Protein AF-A0A067DDP5-F1 (afdb_monomer_lite)

pLDDT: mean 82.34, std 15.92, range [35.25, 98.44]

Sequence (217 aa):
GREDNYVYVSEALMAGMVAGAAEALISSPFELMKVRAQVSSAIRVQNSTSVAENVTVAPVIRRLLHGYTPDLKALSHSSGLLSILTNKYPDLMGALQEYPWMMSGSGRPPLVSSVRRPSDIVSLEGWGALWRGLRSGVVRDSVFGGIFFSSWQFLHRAMLDWKAVGMDPEPRSDEEIGPLPPLYVSLAAGFSGAVAAAASHCFDTAKNRSQSIVLPK

Foldseek 3Di:
DDPAPDQALQNQLQVQLVVQLVCLVVCLLVVLLVLLVVQLVVVVVVDDDDDDDDDDDDVVLCQQQPQDQAPVVLLVVLVVVVVVVCVVPVCVVVVCSQQVCSNSSVSDDDFSNSQNDPVSQCSFANPCLSSFLSVLSSVLSSLLRSQLRSQLSVQVVVQLVVLQVPDPPRDPGSVVSDDDDVVSSVVSNVVSNVVSCVRSVVSVVVRSVRSRDGDGD

Secondary structure (DSSP, 8-state):
--SS----HHHHHHHHHHHHHHHHHHHHHHHHHHHHHHHHHHHHHH------------HHHHHHSTT----HHHHHHHHHHHHHHHTT-TTHHHHHHH-GGGGGSS-SPPPTTT--SHHHHHHHH-GGGGGTTHHHHHHHHHHHHHHHHHHHHHHHHHHHHHHHTT-SSPPSSTTTT-PPPHHHHHHHHHHHHHHHHHHHHHHHHHHHHHHT-----

Radius of gyration: 26.87 Å; chains: 1; bounding box: 61×29×78 Å

InterPro domains:
  IPR018108 Mitochondrial carrier protein, transmembrane region [PF00153] (10-63)
  IPR018108 Mitochondrial carrier protein, transmembrane region [PS50920] (7-92)
  IPR023395 Mitochondrial carrier protein domain superfamily [G3DSA:1.50.40.10] (2-214)
  IPR023395 Mitochondrial carrier protein domain superfamily [SSF103506] (7-213)
  IPR050567 Mitochondrial Carrier [PTHR45624] (11-211)

Structure (mmCIF, N/CA/C/O backbone):
data_AF-A0A067DDP5-F1
#
_entry.id   AF-A0A067DDP5-F1
#
loop_
_atom_site.group_PDB
_atom_site.id
_atom_site.type_symbol
_atom_site.label_atom_id
_atom_site.label_alt_id
_atom_site.label_comp_id
_atom_site.label_asym_id
_atom_site.label_entity_id
_atom_site.label_seq_id
_atom_site.pdbx_PDB_ins_code
_atom_site.Cartn_x
_atom_site.Cartn_y
_atom_site.Cartn_z
_atom_site.occupancy
_atom_site.B_iso_or_equiv
_atom_site.auth_seq_id
_atom_site.auth_comp_id
_atom_site.auth_asym_id
_atom_site.auth_atom_id
_atom_site.pdbx_PDB_model_num
ATOM 1 N N . GLY A 1 1 ? -1.813 -3.334 -34.227 1.00 41.16 1 GLY A N 1
ATOM 2 C CA . GLY A 1 1 ? -0.669 -3.558 -33.326 1.00 41.16 1 GLY A CA 1
ATOM 3 C C . GLY A 1 1 ? 0.290 -2.419 -33.548 1.00 41.16 1 GLY A C 1
ATOM 4 O O . GLY A 1 1 ? 0.367 -1.965 -34.680 1.00 41.16 1 GLY A O 1
ATOM 5 N N . ARG A 1 2 ? 0.905 -1.886 -32.494 1.00 45.69 2 ARG A N 1
ATOM 6 C CA . ARG A 1 2 ? 1.875 -0.793 -32.620 1.00 45.69 2 ARG A CA 1
ATOM 7 C C . ARG A 1 2 ? 3.135 -1.347 -33.301 1.00 45.69 2 ARG A C 1
ATOM 9 O O . ARG A 1 2 ? 3.542 -2.444 -32.937 1.00 45.69 2 ARG A O 1
ATOM 16 N N . GLU A 1 3 ? 3.666 -0.650 -34.307 1.00 50.56 3 GLU A N 1
ATOM 17 C CA . GLU A 1 3 ? 4.865 -1.090 -35.050 1.00 50.56 3 GLU A CA 1
ATOM 18 C C . GLU A 1 3 ? 6.127 -1.071 -34.174 1.00 50.56 3 GLU A C 1
ATOM 20 O O . GLU A 1 3 ? 6.955 -1.960 -34.319 1.00 50.56 3 GLU A O 1
ATOM 25 N N . ASP A 1 4 ? 6.182 -0.178 -33.179 1.00 55.88 4 ASP A N 1
ATOM 26 C CA . ASP A 1 4 ? 7.233 -0.140 -32.159 1.00 55.88 4 ASP A CA 1
ATOM 27 C C . ASP A 1 4 ? 6.635 -0.470 -30.780 1.00 55.88 4 ASP A C 1
ATOM 29 O O . ASP A 1 4 ? 5.711 0.218 -30.322 1.00 55.88 4 ASP A O 1
ATOM 33 N N . ASN A 1 5 ? 7.155 -1.485 -30.075 1.00 67.25 5 ASN A N 1
ATOM 34 C CA . ASN A 1 5 ? 6.778 -1.830 -28.688 1.00 67.25 5 ASN A CA 1
ATOM 35 C C . ASN A 1 5 ? 7.315 -0.810 -27.661 1.00 67.25 5 ASN A C 1
ATOM 37 O O . ASN A 1 5 ? 7.748 -1.153 -26.561 1.00 67.25 5 ASN A O 1
ATOM 41 N N . TYR A 1 6 ? 7.302 0.472 -28.012 1.00 76.12 6 TYR A N 1
ATOM 42 C CA . TYR A 1 6 ? 7.887 1.538 -27.221 1.00 76.12 6 TYR A CA 1
ATOM 43 C C . TYR A 1 6 ? 6.906 2.029 -26.148 1.00 76.12 6 TYR A C 1
ATOM 45 O O . TYR A 1 6 ? 5.893 2.655 -26.458 1.00 76.12 6 TYR A O 1
ATOM 53 N N . VAL A 1 7 ? 7.219 1.771 -24.874 1.00 86.00 7 VAL A N 1
ATOM 54 C CA . VAL A 1 7 ? 6.401 2.196 -23.719 1.00 86.00 7 VAL A CA 1
ATOM 55 C C . VAL A 1 7 ? 6.908 3.519 -23.168 1.00 86.00 7 VAL A C 1
ATOM 57 O O . VAL A 1 7 ? 7.976 3.523 -22.554 1.00 86.00 7 VAL A O 1
ATOM 60 N N . TYR A 1 8 ? 6.175 4.623 -23.342 1.00 91.62 8 TYR A N 1
ATOM 61 C CA . TYR A 1 8 ? 6.592 5.955 -22.871 1.00 91.62 8 TYR A CA 1
ATOM 62 C C . TYR A 1 8 ? 6.733 6.028 -21.346 1.00 91.62 8 TYR A C 1
ATOM 64 O O . TYR A 1 8 ? 6.014 5.368 -20.601 1.00 91.62 8 TYR A O 1
ATOM 72 N N . VAL A 1 9 ? 7.625 6.899 -20.857 1.00 95.06 9 VAL A N 1
ATOM 73 C CA . VAL A 1 9 ? 7.794 7.143 -19.408 1.00 95.06 9 VAL A CA 1
ATOM 74 C C . VAL A 1 9 ? 6.478 7.587 -18.758 1.00 95.06 9 VAL A C 1
ATOM 76 O O . VAL A 1 9 ? 6.172 7.167 -17.646 1.00 95.06 9 VAL A O 1
ATOM 79 N N . SER A 1 10 ? 5.670 8.390 -19.456 1.00 95.38 10 SER A N 1
ATOM 80 C CA . SER A 1 10 ? 4.340 8.807 -18.996 1.00 95.38 10 SER A CA 1
ATOM 81 C C . SER A 1 10 ? 3.328 7.658 -18.967 1.00 95.38 10 SER A C 1
ATOM 83 O O . SER A 1 10 ? 2.510 7.598 -18.053 1.00 95.38 10 SER A O 1
ATOM 85 N N . GLU A 1 11 ? 3.389 6.727 -19.921 1.00 95.50 11 GLU A N 1
ATOM 86 C CA . GLU A 1 11 ? 2.546 5.524 -19.929 1.00 95.50 11 GLU A CA 1
ATOM 87 C C . GLU A 1 11 ? 2.915 4.604 -18.763 1.00 95.50 11 GLU A C 1
ATOM 89 O O . GLU A 1 11 ? 2.032 4.170 -18.027 1.00 95.50 11 GLU A O 1
ATOM 94 N N . ALA A 1 12 ? 4.215 4.379 -18.541 1.00 96.50 12 ALA A N 1
ATOM 95 C CA . ALA A 1 12 ? 4.721 3.622 -17.399 1.00 96.50 12 ALA A CA 1
ATOM 96 C C . ALA A 1 12 ? 4.312 4.268 -16.064 1.00 96.50 12 ALA A C 1
ATOM 98 O O . ALA A 1 12 ? 3.873 3.570 -15.151 1.00 96.50 12 ALA A O 1
ATOM 99 N N . LEU A 1 13 ? 4.380 5.602 -15.972 1.00 98.06 13 LEU A N 1
ATOM 100 C CA . LEU A 1 13 ? 3.919 6.357 -14.808 1.00 98.06 13 LEU A CA 1
ATOM 101 C C . LEU A 1 13 ? 2.427 6.126 -14.543 1.00 98.06 13 LEU A C 1
ATOM 103 O O . LEU A 1 13 ? 2.046 5.757 -13.434 1.00 98.06 13 LEU A O 1
ATOM 107 N N . MET A 1 14 ? 1.576 6.309 -15.554 1.00 98.19 14 MET A N 1
ATOM 108 C CA . MET A 1 14 ? 0.125 6.160 -15.405 1.00 98.19 14 MET A CA 1
ATOM 109 C C . MET A 1 14 ? -0.275 4.717 -15.095 1.00 98.19 14 MET A C 1
ATOM 111 O O . MET A 1 14 ? -1.096 4.488 -14.206 1.00 98.19 14 MET A O 1
ATOM 115 N N . ALA A 1 15 ? 0.330 3.743 -15.777 1.00 97.75 15 ALA A N 1
ATOM 116 C CA . ALA A 1 15 ? 0.119 2.327 -15.500 1.00 97.75 15 ALA A CA 1
ATOM 117 C C . ALA A 1 15 ? 0.523 1.983 -14.061 1.00 97.75 15 ALA A C 1
ATOM 119 O O . ALA A 1 15 ? -0.234 1.318 -13.356 1.00 97.75 15 ALA A O 1
ATOM 120 N N . GLY A 1 16 ? 1.660 2.510 -13.597 1.00 98.12 16 GLY A N 1
ATOM 121 C CA . GLY A 1 16 ? 2.118 2.366 -12.221 1.00 98.12 16 GLY A CA 1
ATOM 122 C C . GLY A 1 16 ? 1.157 2.973 -11.200 1.00 98.12 16 GLY A C 1
ATOM 123 O O . GLY A 1 16 ? 0.854 2.331 -10.196 1.00 98.12 16 GLY A O 1
ATOM 124 N N . MET A 1 17 ? 0.620 4.168 -11.466 1.00 98.44 17 MET A N 1
ATOM 125 C CA . MET A 1 17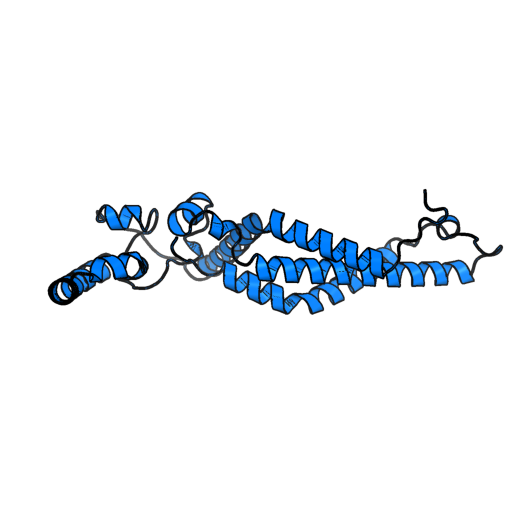 ? -0.375 4.797 -10.590 1.00 98.44 17 MET A CA 1
ATOM 126 C C . MET A 1 17 ? -1.659 3.966 -10.491 1.00 98.44 17 MET A C 1
ATOM 128 O O . MET A 1 17 ? -2.162 3.733 -9.394 1.00 98.44 17 MET A O 1
ATOM 132 N N . VAL A 1 18 ? -2.181 3.488 -11.624 1.00 98.44 18 VAL A N 1
ATOM 133 C CA . VAL A 1 18 ? -3.407 2.675 -11.660 1.00 98.44 18 VAL A CA 1
ATOM 134 C C . VAL A 1 18 ? -3.194 1.321 -10.982 1.00 98.44 18 VAL A C 1
ATOM 136 O O . VAL A 1 18 ? -4.034 0.898 -10.186 1.00 98.44 18 VAL A O 1
ATOM 139 N N . ALA A 1 19 ? -2.064 0.661 -11.249 1.00 98.25 19 ALA A N 1
ATOM 140 C CA . ALA A 1 19 ? -1.703 -0.596 -10.605 1.00 98.25 19 ALA A CA 1
ATOM 141 C C . ALA A 1 19 ? -1.585 -0.429 -9.082 1.00 98.25 19 ALA A C 1
ATOM 143 O O . ALA A 1 19 ? -2.160 -1.221 -8.339 1.00 98.25 19 ALA A O 1
ATOM 144 N N . GLY A 1 20 ? -0.935 0.643 -8.620 1.00 98.06 20 GLY A N 1
ATOM 145 C CA . GLY A 1 20 ? -0.820 0.964 -7.199 1.00 98.06 20 GLY A CA 1
ATOM 146 C C . GLY A 1 20 ? -2.171 1.232 -6.529 1.00 98.06 20 GLY A C 1
ATOM 147 O O . GLY A 1 20 ? -2.447 0.719 -5.446 1.00 98.06 20 GLY A O 1
ATOM 148 N N . ALA A 1 21 ? -3.075 1.968 -7.181 1.00 98.12 21 ALA A N 1
ATOM 149 C CA . ALA A 1 21 ? -4.429 2.170 -6.663 1.00 98.12 21 ALA A CA 1
ATOM 150 C C . ALA A 1 21 ? -5.198 0.844 -6.497 1.00 98.12 21 ALA A C 1
ATOM 152 O O . ALA A 1 21 ? -5.886 0.643 -5.491 1.00 98.12 21 ALA A O 1
ATOM 153 N N . ALA A 1 22 ? -5.071 -0.071 -7.464 1.00 98.06 22 ALA A N 1
ATOM 154 C CA . ALA A 1 22 ? -5.674 -1.399 -7.388 1.00 98.06 22 ALA A CA 1
ATOM 155 C C . ALA A 1 22 ? -5.038 -2.253 -6.277 1.00 98.06 22 ALA A C 1
ATOM 157 O O . ALA A 1 22 ? -5.756 -2.893 -5.504 1.00 98.06 22 ALA A O 1
ATOM 158 N N . GLU A 1 23 ? -3.710 -2.210 -6.141 1.00 97.19 23 GLU A N 1
ATOM 159 C CA . GLU A 1 23 ? -2.980 -2.871 -5.058 1.00 97.19 23 GLU A CA 1
ATOM 160 C C . GLU A 1 23 ? -3.478 -2.401 -3.689 1.00 97.19 23 GLU A C 1
ATOM 162 O O . GLU A 1 23 ? -3.776 -3.235 -2.833 1.00 97.19 23 GLU A O 1
ATOM 167 N N . ALA A 1 24 ? -3.657 -1.092 -3.488 1.00 96.62 24 ALA A N 1
ATOM 168 C CA . ALA A 1 24 ? -4.154 -0.538 -2.231 1.00 96.62 24 ALA A CA 1
ATOM 169 C C . ALA A 1 24 ? -5.531 -1.103 -1.853 1.00 96.62 24 ALA A C 1
ATOM 171 O O . ALA A 1 24 ? -5.780 -1.413 -0.686 1.00 96.62 24 ALA A O 1
ATOM 172 N N . LEU A 1 25 ? -6.433 -1.258 -2.825 1.00 96.31 25 LEU A N 1
ATOM 173 C CA . LEU A 1 25 ? -7.781 -1.788 -2.600 1.00 96.31 25 LEU A CA 1
ATOM 174 C C . LEU A 1 25 ? -7.759 -3.262 -2.195 1.00 96.31 25 LEU A C 1
ATOM 176 O O . LEU A 1 25 ? -8.485 -3.649 -1.279 1.00 96.31 25 LEU A O 1
ATOM 180 N N . ILE A 1 26 ? -6.925 -4.063 -2.859 1.00 96.81 26 ILE A N 1
ATOM 181 C CA . ILE A 1 26 ? -6.829 -5.510 -2.636 1.00 96.81 26 ILE A CA 1
ATOM 182 C C . ILE A 1 26 ? -6.064 -5.816 -1.340 1.00 96.81 26 ILE A C 1
ATOM 184 O O . ILE A 1 26 ? -6.438 -6.719 -0.592 1.00 96.81 26 ILE A O 1
ATOM 188 N N . SER A 1 27 ? -5.008 -5.054 -1.047 1.00 95.62 27 SER A N 1
ATOM 189 C CA . SER A 1 27 ? -4.100 -5.310 0.077 1.00 95.62 27 SER A CA 1
ATOM 190 C C . SER A 1 27 ? -4.568 -4.720 1.412 1.00 95.62 27 SER A C 1
ATOM 192 O O . SER A 1 27 ? -4.166 -5.233 2.460 1.00 95.62 27 SER A O 1
ATOM 194 N N . SER A 1 28 ? -5.446 -3.705 1.408 1.00 95.00 28 SER A N 1
ATOM 195 C CA . SER A 1 28 ? -5.869 -2.979 2.623 1.00 95.00 28 SER A CA 1
ATOM 196 C C . SER A 1 28 ? -6.293 -3.880 3.800 1.00 95.00 28 SER A C 1
ATOM 198 O O . SER A 1 28 ? -5.778 -3.666 4.904 1.00 95.00 28 SER A O 1
ATOM 200 N N . PRO A 1 29 ? -7.140 -4.919 3.613 1.00 94.62 29 PRO A N 1
ATOM 201 C CA . PRO A 1 29 ? -7.526 -5.806 4.714 1.00 94.62 29 PRO A CA 1
ATOM 202 C C . PRO A 1 29 ? -6.335 -6.549 5.333 1.00 94.62 29 PRO A C 1
ATOM 204 O O . PRO A 1 29 ? -6.245 -6.695 6.554 1.00 94.62 29 PRO A O 1
ATOM 207 N N . PHE A 1 30 ? -5.393 -6.996 4.501 1.00 94.81 30 PHE A N 1
ATOM 208 C CA . PHE A 1 30 ? -4.219 -7.752 4.936 1.00 94.81 30 PHE A CA 1
ATOM 209 C C . PHE A 1 30 ? -3.190 -6.859 5.622 1.00 94.81 30 PHE A C 1
ATOM 211 O O . PHE A 1 30 ? -2.592 -7.255 6.624 1.00 94.81 30 PHE A O 1
ATOM 218 N N . GLU A 1 31 ? -2.998 -5.640 5.126 1.00 94.62 31 GLU A N 1
ATOM 219 C CA . GLU A 1 31 ? -2.097 -4.674 5.747 1.00 94.62 31 GLU A CA 1
ATOM 220 C C . GLU A 1 31 ? -2.583 -4.242 7.123 1.00 94.62 31 GLU A C 1
ATOM 222 O O . GLU A 1 31 ? -1.776 -4.202 8.050 1.00 94.62 31 GLU A O 1
ATOM 227 N N . LEU A 1 32 ? -3.892 -4.024 7.297 1.00 94.19 32 LEU A N 1
ATOM 228 C CA . LEU A 1 32 ? -4.468 -3.779 8.618 1.00 94.19 32 LEU A CA 1
ATOM 229 C C . LEU A 1 32 ? -4.103 -4.917 9.580 1.00 94.19 32 LEU A C 1
ATOM 231 O O . LEU A 1 32 ? -3.570 -4.675 10.663 1.00 94.19 32 LEU A O 1
ATOM 235 N N . MET A 1 33 ? -4.330 -6.171 9.176 1.00 92.69 33 MET A N 1
ATOM 236 C CA . MET A 1 33 ? -3.980 -7.337 9.992 1.00 92.69 33 MET A CA 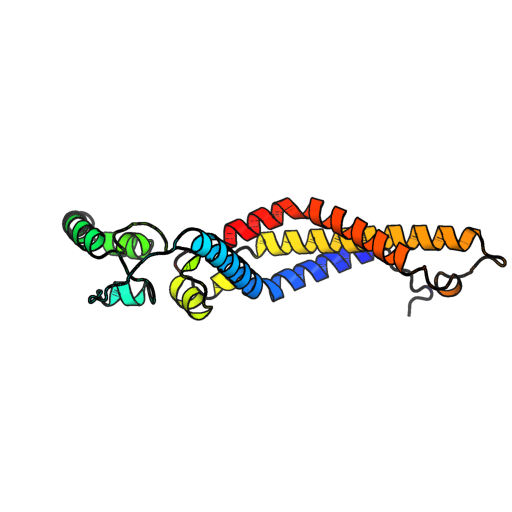1
ATOM 237 C C . MET A 1 33 ? -2.475 -7.405 10.293 1.00 92.69 33 MET A C 1
ATOM 239 O O . MET A 1 33 ? -2.091 -7.724 11.423 1.00 92.69 33 MET A O 1
ATOM 243 N N . LYS A 1 34 ? -1.625 -7.081 9.308 1.00 94.38 34 LYS A N 1
ATOM 244 C CA . LYS A 1 34 ? -0.164 -7.040 9.451 1.00 94.38 34 LYS A CA 1
ATOM 245 C C . LYS A 1 34 ? 0.262 -5.995 10.477 1.00 94.38 34 LYS A C 1
ATOM 247 O O . LYS A 1 34 ? 0.974 -6.340 11.417 1.00 94.38 34 LYS A O 1
ATOM 252 N N . VAL A 1 35 ? -0.200 -4.752 10.341 1.00 93.44 35 VAL A N 1
ATOM 253 C CA . VAL A 1 35 ? 0.156 -3.642 11.238 1.00 93.44 35 VAL A CA 1
ATOM 254 C C . VAL A 1 35 ? -0.263 -3.958 12.668 1.00 93.44 35 VAL A C 1
ATOM 256 O O . VAL A 1 35 ? 0.530 -3.809 13.596 1.00 93.44 35 VAL A O 1
ATOM 259 N N . ARG A 1 36 ? -1.466 -4.500 12.875 1.00 91.06 36 ARG A N 1
ATOM 260 C CA . ARG A 1 36 ? -1.918 -4.882 14.222 1.00 91.06 36 ARG A CA 1
ATOM 261 C C . ARG A 1 36 ? -1.128 -6.043 14.813 1.00 91.06 36 ARG A C 1
ATOM 263 O O . ARG A 1 36 ? -0.847 -6.048 16.012 1.00 91.06 36 ARG A O 1
ATOM 270 N N . ALA A 1 37 ? -0.723 -7.007 13.987 1.00 89.88 37 ALA A N 1
ATOM 271 C CA . ALA A 1 37 ? 0.175 -8.076 14.412 1.00 89.88 37 ALA A CA 1
ATOM 272 C C . ALA A 1 37 ? 1.559 -7.534 14.808 1.00 89.88 37 ALA A C 1
ATOM 274 O O . ALA A 1 37 ? 2.084 -7.933 15.847 1.00 89.88 37 ALA A O 1
ATOM 275 N N . GLN A 1 38 ? 2.113 -6.597 14.034 1.00 90.75 38 GLN A N 1
ATOM 276 C CA . GLN A 1 38 ? 3.391 -5.940 14.324 1.00 90.75 38 GLN A CA 1
ATOM 277 C C . GLN A 1 38 ? 3.325 -5.142 15.634 1.00 90.75 38 GLN A C 1
ATOM 279 O O . GLN A 1 38 ? 4.167 -5.334 16.511 1.00 90.75 38 GLN A O 1
ATOM 284 N N . VAL A 1 39 ? 2.273 -4.342 15.832 1.00 89.00 39 VAL A N 1
ATOM 285 C CA . VAL A 1 39 ? 2.033 -3.610 17.088 1.00 89.00 39 VAL A CA 1
ATOM 286 C C . VAL A 1 39 ? 1.903 -4.574 18.273 1.00 89.00 39 VAL A C 1
ATOM 288 O O . VAL A 1 39 ? 2.498 -4.348 19.324 1.00 89.00 39 VAL A O 1
ATOM 291 N N . SER A 1 40 ? 1.186 -5.690 18.107 1.00 85.25 40 SER A N 1
ATOM 292 C CA . SER A 1 40 ? 1.064 -6.727 19.141 1.00 85.25 40 SER A CA 1
ATOM 293 C C . SER A 1 40 ? 2.414 -7.367 19.486 1.00 85.25 40 SER A C 1
ATOM 295 O O . SER A 1 40 ? 2.713 -7.553 20.664 1.00 85.25 40 SER A O 1
ATOM 297 N N . SER A 1 41 ? 3.259 -7.654 18.487 1.00 85.06 41 SER A N 1
ATOM 298 C CA . SER A 1 41 ? 4.607 -8.181 18.733 1.00 85.06 41 SER A CA 1
ATOM 299 C C . SER A 1 41 ? 5.499 -7.187 19.476 1.00 85.06 41 SER A C 1
ATOM 301 O O . SER A 1 41 ? 6.169 -7.588 20.424 1.00 85.06 41 SER A O 1
ATOM 303 N N . ALA A 1 42 ? 5.438 -5.897 19.130 1.00 84.12 42 ALA A N 1
ATOM 304 C CA . ALA A 1 42 ? 6.193 -4.852 19.816 1.00 84.12 42 ALA A CA 1
ATOM 305 C C . ALA A 1 42 ? 5.753 -4.695 21.284 1.00 84.12 42 ALA A C 1
ATOM 307 O O . ALA A 1 42 ? 6.592 -4.619 22.174 1.00 84.12 42 ALA A O 1
ATOM 308 N N . ILE A 1 43 ? 4.441 -4.737 21.556 1.00 76.44 43 ILE A N 1
ATOM 309 C CA . ILE A 1 43 ? 3.900 -4.646 22.924 1.00 76.44 43 ILE A CA 1
ATOM 310 C C . ILE A 1 43 ? 4.194 -5.913 23.741 1.00 76.44 43 ILE A C 1
ATOM 312 O O . ILE A 1 43 ? 4.485 -5.815 24.930 1.00 76.44 43 ILE A O 1
ATOM 316 N N . ARG A 1 44 ? 4.139 -7.112 23.140 1.00 62.25 44 ARG A N 1
ATOM 317 C CA . ARG A 1 44 ? 4.444 -8.374 23.844 1.00 62.25 44 ARG A CA 1
ATOM 318 C C . ARG A 1 44 ? 5.881 -8.406 24.358 1.00 62.25 44 ARG A C 1
ATOM 320 O O . ARG A 1 44 ? 6.104 -8.896 25.457 1.00 62.25 44 ARG A O 1
ATOM 327 N N . VAL A 1 45 ? 6.831 -7.883 23.583 1.00 61.03 45 VAL A N 1
ATOM 328 C CA . VAL A 1 45 ? 8.228 -7.737 24.027 1.00 61.03 45 VAL A CA 1
ATOM 329 C C . VAL A 1 45 ? 8.322 -6.842 25.270 1.00 61.03 45 VAL A C 1
ATOM 331 O O . VAL A 1 45 ? 9.220 -7.021 26.084 1.00 61.03 45 VAL A O 1
ATOM 334 N N . GLN A 1 46 ? 7.370 -5.925 25.453 1.00 59.00 46 GLN A N 1
ATOM 335 C CA . GLN A 1 46 ? 7.356 -4.968 26.553 1.00 59.00 46 GLN A CA 1
ATOM 336 C C . GLN A 1 46 ? 6.596 -5.455 27.800 1.00 59.00 46 GLN A C 1
ATOM 338 O O . GLN A 1 46 ? 6.974 -5.097 28.911 1.00 59.00 46 GLN A O 1
ATOM 343 N N . ASN A 1 47 ? 5.559 -6.286 27.641 1.00 49.28 47 ASN A N 1
ATOM 344 C CA . ASN A 1 47 ? 4.663 -6.691 28.729 1.00 49.28 47 ASN A CA 1
ATOM 345 C C . ASN A 1 47 ? 4.589 -8.218 28.887 1.00 49.28 47 ASN A C 1
ATOM 347 O O . ASN A 1 47 ? 3.697 -8.875 28.346 1.00 49.28 47 ASN A O 1
ATOM 351 N N . SER A 1 48 ? 5.470 -8.791 29.704 1.00 36.62 48 SER A N 1
ATOM 352 C CA . SER A 1 48 ? 5.292 -10.132 30.266 1.00 36.62 48 SER A CA 1
ATOM 353 C C . SER A 1 48 ? 4.632 -10.039 31.643 1.00 36.62 48 SER A C 1
ATOM 355 O O . SER A 1 48 ? 5.318 -10.119 32.656 1.00 36.62 48 SER A O 1
ATOM 357 N N . THR A 1 49 ? 3.317 -9.807 31.688 1.00 41.31 49 THR A N 1
ATOM 358 C CA . THR A 1 49 ? 2.381 -10.273 32.740 1.00 41.31 49 THR A CA 1
ATOM 359 C C . THR A 1 49 ? 1.001 -9.650 32.524 1.00 41.31 49 THR A C 1
ATOM 361 O O . THR A 1 49 ? 0.850 -8.435 32.488 1.00 41.31 49 THR A O 1
ATOM 364 N N . SER A 1 50 ? -0.038 -10.473 32.403 1.00 38.25 50 SER A N 1
ATOM 365 C CA . SER A 1 50 ? -1.341 -10.177 33.014 1.00 38.25 50 SER A CA 1
ATOM 366 C C . SER A 1 50 ? -2.225 -11.420 32.992 1.00 38.25 50 SER A C 1
ATOM 368 O O . SER A 1 50 ? -2.376 -12.099 31.977 1.00 38.25 50 SER A O 1
ATOM 370 N N . VAL A 1 51 ? -2.755 -11.723 34.173 1.00 37.59 51 VAL A N 1
ATOM 371 C CA . VAL A 1 51 ? -3.744 -12.761 34.457 1.00 37.59 51 VAL A CA 1
ATOM 372 C C . VAL A 1 51 ? -5.123 -12.135 34.253 1.00 37.59 51 VAL A C 1
ATOM 374 O O . VAL A 1 51 ? -5.366 -11.031 34.736 1.00 37.59 51 VAL A O 1
ATOM 377 N N . ALA A 1 52 ? -6.006 -12.817 33.524 1.00 36.00 52 ALA A N 1
ATOM 378 C CA . ALA A 1 52 ? -7.385 -12.390 33.307 1.00 36.00 52 ALA A CA 1
ATOM 379 C C . ALA A 1 52 ? -8.330 -13.195 34.213 1.00 36.00 52 ALA A C 1
ATOM 381 O O . ALA A 1 52 ? -8.315 -14.426 34.187 1.00 36.00 52 ALA A O 1
ATOM 382 N N . GLU A 1 53 ? -9.146 -12.495 34.999 1.00 35.25 53 GLU A N 1
ATOM 383 C CA . GLU A 1 53 ? -10.167 -13.057 35.887 1.00 35.25 53 GLU A CA 1
ATOM 384 C C . GLU A 1 53 ? -11.562 -12.843 35.264 1.00 35.25 53 GLU A C 1
ATOM 386 O O . GLU A 1 53 ? -11.868 -11.764 34.755 1.00 35.25 53 GLU A O 1
ATOM 391 N N . ASN A 1 54 ? -12.399 -13.886 35.247 1.00 37.25 54 ASN A N 1
ATOM 392 C CA . ASN A 1 54 ? -13.702 -13.894 34.570 1.00 37.25 54 ASN A CA 1
ATOM 393 C C . ASN A 1 54 ? -14.845 -13.583 35.552 1.00 37.25 54 ASN A C 1
ATOM 395 O O . ASN A 1 54 ? -15.138 -14.410 36.412 1.00 37.25 54 ASN A O 1
ATOM 399 N N . VAL A 1 55 ? -15.555 -12.460 35.374 1.00 42.81 55 VAL A N 1
ATOM 400 C CA . VAL A 1 55 ? -16.828 -12.159 36.069 1.00 42.81 55 VAL A CA 1
ATOM 401 C C . VAL A 1 55 ? -17.843 -11.523 35.096 1.00 42.81 55 VAL A C 1
ATOM 403 O O . VAL A 1 55 ? -17.483 -10.921 34.086 1.00 42.81 55 VAL A O 1
ATOM 406 N N . THR A 1 56 ? -19.134 -11.734 35.364 1.00 42.75 56 THR A N 1
ATOM 407 C CA . THR A 1 56 ? -20.309 -11.510 34.503 1.00 42.75 56 THR A CA 1
ATOM 408 C C . THR A 1 56 ? -20.578 -10.040 34.130 1.00 42.75 56 THR A C 1
ATOM 410 O O . THR A 1 56 ? -20.936 -9.216 34.965 1.00 42.75 56 THR A O 1
ATOM 413 N N . VAL A 1 57 ? -20.477 -9.727 32.830 1.00 53.25 57 VAL A N 1
ATOM 414 C CA . VAL A 1 57 ? -20.715 -8.395 32.230 1.00 53.25 57 VAL A CA 1
ATOM 415 C C . VAL A 1 57 ? -22.169 -8.245 31.744 1.00 53.25 57 VAL A C 1
ATOM 417 O O . VAL A 1 57 ? -22.753 -9.197 31.221 1.00 53.25 57 VAL A O 1
ATOM 420 N N . ALA A 1 58 ? -22.746 -7.039 31.853 1.00 57.16 58 ALA A N 1
ATOM 421 C CA . ALA A 1 58 ? -24.090 -6.718 31.360 1.00 57.16 58 ALA A CA 1
ATOM 422 C C . ALA A 1 58 ? -24.261 -7.011 29.843 1.00 57.16 58 ALA A C 1
ATOM 424 O O . ALA A 1 58 ? -23.359 -6.727 29.048 1.00 57.16 58 ALA A O 1
ATOM 425 N N . PRO A 1 59 ? -25.425 -7.527 29.396 1.00 57.53 59 PRO A N 1
ATOM 426 C CA . PRO A 1 59 ? -25.624 -8.033 28.031 1.00 57.53 59 PRO A CA 1
ATOM 427 C C . PRO A 1 59 ? -25.471 -6.975 26.925 1.00 57.53 59 PRO A C 1
ATOM 429 O O . PRO A 1 59 ? -25.070 -7.316 25.813 1.00 57.53 59 PRO A O 1
ATOM 432 N N . VAL A 1 60 ? -25.736 -5.697 27.218 1.00 56.66 60 VAL A N 1
ATOM 433 C CA . VAL A 1 60 ? -25.549 -4.574 26.275 1.00 56.66 60 VAL A CA 1
ATOM 434 C C . VAL A 1 60 ? -24.064 -4.286 26.046 1.00 56.66 60 VAL A C 1
ATOM 436 O O . VAL A 1 60 ? -23.624 -4.193 24.903 1.00 56.66 60 VAL A O 1
ATOM 439 N N . ILE A 1 61 ? -23.273 -4.255 27.121 1.00 60.00 61 ILE A N 1
ATOM 440 C CA . ILE A 1 61 ? -21.817 -4.067 27.062 1.00 60.00 61 ILE A CA 1
ATOM 441 C C . ILE A 1 61 ? -21.178 -5.250 26.326 1.00 60.00 61 ILE A C 1
ATOM 443 O O . ILE A 1 61 ? -20.335 -5.054 25.463 1.00 60.00 61 ILE A O 1
ATOM 447 N N . ARG A 1 62 ? -21.658 -6.478 26.562 1.00 61.09 62 ARG A N 1
ATOM 448 C CA . ARG A 1 62 ? -21.208 -7.676 25.835 1.00 61.09 62 ARG A CA 1
ATOM 449 C C . ARG A 1 62 ? -21.555 -7.656 24.337 1.00 61.09 62 ARG A C 1
ATOM 451 O O . ARG A 1 62 ? -20.826 -8.245 23.542 1.00 61.09 62 ARG A O 1
ATOM 458 N N . ARG A 1 63 ? -22.666 -7.022 23.940 1.00 60.47 63 ARG A N 1
ATOM 459 C CA . ARG A 1 63 ? -23.055 -6.868 22.524 1.00 60.47 63 ARG A CA 1
ATOM 460 C C . ARG A 1 63 ? -22.257 -5.777 21.809 1.00 60.47 63 ARG A C 1
ATOM 462 O O . ARG A 1 63 ? -21.918 -5.968 20.645 1.00 60.47 63 ARG A O 1
ATOM 469 N N . LEU A 1 64 ? -21.980 -4.661 22.484 1.00 60.09 64 LEU A N 1
ATOM 470 C CA . LEU A 1 64 ? -21.228 -3.533 21.922 1.00 60.09 64 LEU A CA 1
ATOM 471 C C . LEU A 1 64 ? -19.715 -3.791 21.914 1.00 60.09 64 LEU A C 1
ATOM 473 O O . LEU A 1 64 ? -19.036 -3.447 20.955 1.00 60.09 64 LEU A O 1
ATOM 477 N N . LEU A 1 65 ? -19.204 -4.445 22.956 1.00 65.00 65 LEU A N 1
ATOM 478 C CA . LEU A 1 65 ? -17.784 -4.707 23.193 1.00 65.00 65 LEU A CA 1
ATOM 479 C C . LEU A 1 65 ? -17.492 -6.212 23.126 1.00 65.00 65 LEU A C 1
ATOM 481 O O . LEU A 1 65 ? -16.886 -6.794 24.028 1.00 65.00 65 LEU A O 1
ATOM 485 N N . HIS A 1 66 ? -17.983 -6.873 22.077 1.00 60.91 66 HIS A N 1
ATOM 486 C CA . HIS A 1 66 ? -17.821 -8.315 21.915 1.00 60.91 66 HIS A CA 1
ATOM 487 C C . HIS A 1 66 ? -16.329 -8.695 21.913 1.00 60.91 66 HIS A C 1
ATOM 489 O O . HIS A 1 66 ? -15.560 -8.201 21.096 1.00 60.91 66 HIS A O 1
ATOM 495 N N . GLY A 1 67 ? -15.910 -9.560 22.843 1.00 58.00 67 GLY A N 1
ATOM 496 C CA . GLY A 1 67 ? -14.510 -9.990 22.973 1.00 58.00 67 GLY A CA 1
ATOM 497 C C . GLY A 1 67 ? -13.597 -9.056 23.780 1.00 58.00 67 GLY A C 1
ATOM 498 O O . GLY A 1 67 ? -12.418 -9.365 23.930 1.00 58.00 67 GLY A O 1
ATOM 499 N N . TYR A 1 68 ? -14.115 -7.958 24.341 1.00 64.50 68 TYR A N 1
ATOM 500 C CA . TYR A 1 68 ? -13.367 -7.063 25.229 1.00 64.50 68 TYR A CA 1
ATOM 501 C C . TYR A 1 68 ? -13.805 -7.230 26.692 1.00 64.50 68 TYR A C 1
ATOM 503 O O . TYR A 1 68 ? -14.997 -7.236 27.002 1.00 64.50 68 TYR A O 1
ATOM 511 N N . THR A 1 69 ? -12.836 -7.360 27.601 1.00 62.19 69 THR A N 1
ATOM 512 C CA . THR A 1 69 ? -13.066 -7.451 29.050 1.00 62.19 69 THR A CA 1
ATOM 513 C C . THR A 1 69 ? -12.980 -6.051 29.676 1.00 62.19 69 THR A C 1
ATOM 515 O O . THR A 1 69 ? -11.877 -5.502 29.735 1.00 62.19 69 THR A O 1
ATOM 518 N N . PRO A 1 70 ? -14.099 -5.442 30.116 1.00 64.69 70 PRO A N 1
ATOM 519 C CA . PRO A 1 70 ? -14.077 -4.122 30.746 1.00 64.69 70 PRO A CA 1
ATOM 520 C C . PRO A 1 70 ? -13.425 -4.165 32.135 1.00 64.69 70 PRO A C 1
ATOM 522 O O . PRO A 1 70 ? -13.489 -5.183 32.825 1.00 64.69 70 PRO A O 1
ATOM 525 N N . ASP A 1 71 ? -12.849 -3.040 32.568 1.00 68.88 71 ASP A N 1
ATOM 526 C CA . ASP A 1 71 ? -12.403 -2.872 33.955 1.00 68.88 71 ASP A CA 1
ATOM 527 C C . ASP A 1 71 ? -13.636 -2.708 34.847 1.00 68.88 71 ASP A C 1
ATOM 529 O O . ASP A 1 71 ? -14.264 -1.648 34.901 1.00 68.88 71 ASP A O 1
ATOM 533 N N . LEU A 1 72 ? -14.002 -3.788 35.535 1.00 66.81 72 LEU A N 1
ATOM 534 C CA . LEU A 1 72 ? -15.219 -3.863 36.337 1.00 66.81 72 LEU A CA 1
ATOM 535 C C . LEU A 1 72 ? -15.211 -2.896 37.523 1.00 66.81 72 LEU A C 1
ATOM 537 O O . LEU A 1 72 ? -16.267 -2.369 37.869 1.00 66.81 72 LEU A O 1
ATOM 541 N N . LYS A 1 73 ? -14.044 -2.628 38.123 1.00 69.50 73 LYS A N 1
ATOM 542 C CA . LYS A 1 73 ? -13.932 -1.698 39.254 1.00 69.50 73 LYS A CA 1
ATOM 543 C C . LYS A 1 73 ? -14.159 -0.270 38.774 1.00 69.50 73 LYS A C 1
ATOM 545 O O . LYS A 1 73 ? -14.927 0.480 39.377 1.00 69.50 73 LYS A O 1
ATOM 550 N N . ALA A 1 74 ? -13.546 0.095 37.651 1.00 67.00 74 ALA A N 1
ATOM 551 C CA . ALA A 1 74 ? -13.791 1.388 37.024 1.00 67.00 74 ALA A CA 1
ATOM 552 C C . ALA A 1 74 ? -15.248 1.518 36.537 1.00 67.00 74 ALA A C 1
ATOM 554 O O . ALA A 1 74 ? -15.859 2.575 36.691 1.00 67.00 74 ALA A O 1
ATOM 555 N N . LEU A 1 75 ? -15.835 0.431 36.026 1.00 68.62 75 LEU A N 1
ATOM 556 C CA . LEU A 1 75 ? -17.221 0.387 35.561 1.00 68.62 75 LEU A CA 1
ATOM 557 C C . LEU A 1 75 ? -18.240 0.537 36.697 1.00 68.62 75 LEU A C 1
ATOM 559 O O . LEU A 1 75 ? -19.222 1.260 36.548 1.00 68.62 75 LEU A O 1
ATOM 563 N N . SER A 1 76 ? -18.029 -0.112 37.845 1.00 68.56 76 SER A N 1
ATOM 564 C CA . SER A 1 76 ? -18.924 0.050 38.995 1.00 68.56 76 SER A CA 1
ATOM 565 C C . SER A 1 76 ? -18.918 1.497 39.486 1.00 68.56 76 SER A C 1
ATOM 567 O O . SER A 1 76 ? -19.980 2.068 39.737 1.00 68.56 76 SER A O 1
ATOM 569 N N . HIS A 1 77 ? -17.739 2.125 39.532 1.00 70.06 77 HIS A N 1
ATOM 570 C CA . HIS A 1 77 ? -17.611 3.538 39.887 1.00 70.06 77 HIS A CA 1
ATOM 571 C C . HIS A 1 77 ? -18.281 4.461 38.862 1.00 70.06 77 HIS A C 1
ATOM 573 O O . HIS A 1 77 ? -19.005 5.378 39.253 1.00 70.06 77 HIS A O 1
ATOM 579 N N . SER A 1 78 ? -18.101 4.211 37.561 1.00 69.38 78 SER A N 1
ATOM 580 C CA . SER A 1 78 ? -18.741 5.025 36.526 1.00 69.38 78 SER A CA 1
ATOM 581 C C . SER A 1 78 ? -20.260 4.842 36.499 1.00 69.38 78 SER A C 1
ATOM 583 O O . SER A 1 78 ? -20.973 5.821 36.311 1.00 69.38 78 SER A O 1
ATOM 585 N N . SER A 1 79 ? -20.781 3.643 36.782 1.00 69.00 79 SER A N 1
ATOM 586 C CA . SER A 1 79 ? -22.228 3.382 36.839 1.00 69.00 79 SER A CA 1
ATOM 587 C C . SER A 1 79 ? -22.949 4.210 37.913 1.00 69.00 79 SER A C 1
ATOM 589 O O . SER A 1 79 ? -24.037 4.731 37.661 1.00 69.00 79 SER A O 1
ATOM 591 N N . GLY A 1 80 ? -22.320 4.408 39.079 1.00 73.56 80 GLY A N 1
ATOM 592 C CA . GLY A 1 80 ? -22.859 5.250 40.150 1.00 73.56 80 GLY A CA 1
ATOM 593 C C . GLY A 1 80 ? -22.887 6.737 39.787 1.00 73.56 80 GLY A C 1
ATOM 594 O O . GLY A 1 80 ? -23.833 7.435 40.133 1.00 73.56 80 GLY A O 1
ATOM 595 N N . LEU A 1 81 ? -21.891 7.219 39.038 1.00 74.50 81 LEU A N 1
ATOM 596 C CA . LEU A 1 81 ? -21.861 8.599 38.535 1.00 74.50 81 LEU A CA 1
ATOM 597 C C . LEU A 1 81 ? -22.851 8.813 37.384 1.00 74.50 81 LEU A C 1
ATOM 599 O O . LEU A 1 81 ? -23.528 9.840 37.319 1.00 74.50 81 LEU A O 1
ATOM 603 N N . LEU A 1 82 ? -22.963 7.831 36.488 1.00 72.25 82 LEU A N 1
ATOM 604 C CA . LEU A 1 82 ? -23.891 7.875 35.365 1.00 72.25 82 LEU A CA 1
ATOM 605 C C . LEU A 1 82 ? -25.345 7.874 35.836 1.00 72.25 82 LEU A C 1
ATOM 607 O O . LEU A 1 82 ? -26.144 8.595 35.249 1.00 72.25 82 LEU A O 1
ATOM 611 N N . SER A 1 83 ? -25.708 7.153 36.902 1.00 74.12 83 SER A N 1
ATOM 612 C CA . SER A 1 83 ? -27.093 7.144 37.408 1.00 74.12 83 SER A CA 1
ATOM 613 C C . SER A 1 83 ? -27.563 8.532 37.866 1.00 74.12 83 SER A C 1
ATOM 615 O O . SER A 1 83 ? -28.683 8.940 37.556 1.00 74.12 83 SER A O 1
ATOM 617 N N . ILE A 1 84 ? -26.677 9.302 38.507 1.00 78.25 84 ILE A N 1
ATOM 618 C CA . ILE A 1 84 ? -26.931 10.688 38.925 1.00 78.25 84 ILE A CA 1
ATOM 619 C C . ILE A 1 84 ? -27.150 11.582 37.697 1.00 78.25 84 ILE A C 1
ATOM 621 O O . ILE A 1 84 ? -28.067 12.404 37.675 1.00 78.25 84 ILE A O 1
ATOM 625 N N . LEU A 1 85 ? -26.331 11.407 36.656 1.00 72.25 85 LEU A N 1
ATOM 626 C CA . LEU A 1 85 ? -26.419 12.182 35.417 1.00 72.25 85 LEU A CA 1
ATOM 627 C C . LEU A 1 85 ? -27.633 11.802 34.560 1.00 72.25 85 LEU A C 1
ATOM 629 O O . LEU A 1 85 ? -28.230 12.679 33.944 1.00 72.25 85 LEU A O 1
ATOM 633 N N . THR A 1 86 ? -28.031 10.528 34.553 1.00 70.94 86 THR A N 1
ATOM 634 C CA . THR A 1 86 ? -29.167 10.017 33.761 1.00 70.94 86 THR A CA 1
ATOM 635 C C . THR A 1 86 ? -30.482 10.661 34.204 1.00 70.94 86 THR A C 1
ATOM 637 O O . THR A 1 86 ? -31.336 10.959 33.377 1.00 70.94 86 THR A O 1
ATOM 640 N N . ASN A 1 87 ? -30.625 10.957 35.502 1.00 74.75 87 ASN A N 1
ATOM 641 C CA . ASN A 1 87 ? -31.802 11.646 36.040 1.00 74.75 87 ASN A CA 1
ATOM 642 C C . ASN A 1 87 ? -31.901 13.112 35.565 1.00 74.75 87 ASN A C 1
ATOM 644 O O . ASN A 1 87 ? -32.980 13.694 35.524 1.00 74.75 87 ASN A O 1
ATOM 648 N N . LYS A 1 88 ? -30.765 13.715 35.189 1.00 77.81 88 LYS A N 1
ATOM 649 C CA . LYS A 1 88 ? -30.683 15.098 34.699 1.00 77.81 88 LYS A CA 1
ATOM 650 C C . LYS A 1 88 ? -30.691 15.192 33.169 1.00 77.81 88 LYS A C 1
ATOM 652 O O . LYS A 1 88 ? -31.150 16.193 32.628 1.00 77.81 88 LYS A O 1
ATOM 657 N N . TYR A 1 89 ? -30.195 14.163 32.484 1.00 78.50 89 TYR A N 1
ATOM 658 C CA . TYR A 1 89 ? -30.090 14.086 31.030 1.00 78.50 89 TYR A CA 1
ATOM 659 C C . TYR A 1 89 ? -30.687 12.758 30.539 1.00 78.50 89 TYR A C 1
ATOM 661 O O . TYR A 1 89 ? -29.978 11.749 30.504 1.00 78.50 89 TYR A O 1
ATOM 669 N N . PRO A 1 90 ? -31.972 12.733 30.141 1.00 75.56 90 PRO A N 1
ATOM 670 C CA . PRO A 1 90 ? -32.649 11.495 29.748 1.00 75.56 90 PRO A CA 1
ATOM 671 C C . PRO A 1 90 ? -32.052 10.844 28.486 1.00 75.56 90 PRO A C 1
ATOM 673 O O . PRO A 1 90 ? -32.167 9.634 28.317 1.00 75.56 90 PRO A O 1
ATOM 676 N N . ASP A 1 91 ? -31.358 11.617 27.644 1.00 80.00 91 ASP A N 1
ATOM 677 C CA . ASP A 1 91 ? -30.692 11.142 26.418 1.00 80.00 91 ASP A CA 1
ATOM 678 C C . ASP A 1 91 ? -29.216 10.725 26.623 1.00 80.00 91 ASP A C 1
ATOM 680 O O . ASP A 1 91 ? -28.494 10.383 25.689 1.00 80.00 91 ASP A O 1
ATOM 684 N N . LEU A 1 92 ? -28.733 10.707 27.872 1.00 78.19 92 LEU A N 1
ATOM 685 C CA . LEU A 1 92 ? -27.350 10.328 28.185 1.00 78.19 92 LEU A CA 1
ATOM 686 C C . LEU A 1 92 ? -27.002 8.915 27.696 1.00 78.19 92 LEU A C 1
ATOM 688 O O . LEU A 1 92 ? -25.874 8.658 27.283 1.00 78.19 92 LEU A O 1
ATOM 692 N N . MET A 1 93 ? -27.967 7.993 27.739 1.00 73.19 93 MET A N 1
ATOM 693 C CA . MET A 1 93 ? -27.765 6.624 27.268 1.00 73.19 93 MET A CA 1
ATOM 694 C C . MET A 1 93 ? -27.562 6.566 25.748 1.00 73.19 93 MET A C 1
ATOM 696 O O . MET A 1 93 ? -26.758 5.758 25.292 1.00 73.19 93 MET A O 1
ATOM 700 N N . GLY A 1 94 ? -28.237 7.429 24.979 1.00 76.94 94 GLY A N 1
ATOM 701 C CA . GLY A 1 94 ? -28.019 7.567 23.537 1.00 76.94 94 GLY A CA 1
ATOM 702 C C . GLY A 1 94 ? -26.610 8.078 23.238 1.00 76.94 94 GLY A C 1
ATOM 703 O O . GLY A 1 94 ? -25.862 7.436 22.506 1.00 76.94 94 GLY A O 1
ATOM 704 N N . ALA A 1 95 ? -26.183 9.140 23.927 1.00 76.00 95 ALA A N 1
ATOM 705 C CA . ALA A 1 95 ? -24.823 9.670 23.803 1.00 76.00 95 ALA A CA 1
ATOM 706 C C . ALA A 1 95 ? -23.735 8.648 24.204 1.00 76.00 95 ALA A C 1
ATOM 708 O O . ALA A 1 95 ? -22.672 8.579 23.593 1.00 76.00 95 ALA A O 1
ATOM 709 N N . LEU A 1 96 ? -23.985 7.803 25.210 1.00 73.19 96 LEU A N 1
ATOM 710 C CA . LEU A 1 96 ? -23.058 6.728 25.594 1.00 73.19 96 LEU A CA 1
ATOM 711 C C . LEU A 1 96 ? -22.979 5.602 24.559 1.00 73.19 96 LEU A C 1
ATOM 713 O O . LEU A 1 96 ? -21.935 4.958 24.451 1.00 73.19 96 LEU A O 1
ATOM 717 N N . GLN A 1 97 ? -24.052 5.361 23.803 1.00 72.94 97 GLN A N 1
ATOM 718 C CA . GLN A 1 97 ? -24.038 4.402 22.698 1.00 72.94 97 GLN A CA 1
ATOM 719 C C . GLN A 1 97 ? -23.169 4.888 21.532 1.00 72.94 97 GLN A C 1
ATOM 721 O O . GLN A 1 97 ? -22.559 4.051 20.871 1.00 72.94 97 GLN A O 1
ATOM 726 N N . GLU A 1 98 ? -23.043 6.204 21.328 1.00 73.56 98 GLU A N 1
ATOM 727 C CA . GLU A 1 98 ? -22.099 6.789 20.360 1.00 73.56 98 GLU A CA 1
ATOM 728 C C . GLU A 1 98 ? -20.633 6.634 20.801 1.00 73.56 98 GLU A C 1
ATOM 730 O O . GLU A 1 98 ? -19.729 6.538 19.969 1.00 73.56 98 GLU A O 1
ATOM 735 N N . TYR A 1 99 ? -20.385 6.549 22.113 1.00 73.19 99 TYR A N 1
ATOM 736 C CA . TYR A 1 99 ? -19.049 6.394 22.699 1.00 73.19 99 TYR A CA 1
ATOM 737 C C . TYR A 1 99 ? -18.968 5.164 23.616 1.00 73.19 99 TYR A C 1
ATOM 739 O O . TYR A 1 99 ? -18.739 5.295 24.824 1.00 73.19 99 TYR A O 1
ATOM 747 N N . PRO A 1 100 ? -19.068 3.938 23.066 1.00 71.62 100 PRO A N 1
ATOM 748 C CA . PRO A 1 100 ? -19.150 2.708 23.856 1.00 71.62 100 PRO A CA 1
ATOM 749 C C . PRO A 1 100 ? -17.914 2.470 24.740 1.00 71.62 100 PRO A C 1
ATOM 751 O O . PRO A 1 100 ? -17.999 1.778 25.754 1.00 71.62 100 PRO A O 1
ATOM 754 N N . TRP A 1 101 ? -16.770 3.094 24.433 1.00 75.75 101 TRP A N 1
ATOM 755 C CA . TRP A 1 101 ? -15.580 3.061 25.290 1.00 75.75 101 TRP A CA 1
ATOM 756 C C . TRP A 1 101 ? -15.801 3.725 26.653 1.00 75.75 101 TRP A C 1
ATOM 758 O O . TRP A 1 101 ? -15.191 3.304 27.636 1.00 75.75 101 TRP A O 1
ATOM 768 N N . MET A 1 102 ? -16.701 4.707 26.759 1.00 72.81 102 MET A N 1
ATOM 769 C CA . MET A 1 102 ? -17.090 5.299 28.045 1.00 72.81 102 MET A CA 1
ATOM 770 C C . MET A 1 102 ? -17.813 4.288 28.942 1.00 72.81 102 MET A C 1
ATOM 772 O O . MET A 1 102 ? -17.702 4.351 30.165 1.00 72.81 102 MET A O 1
ATOM 776 N N . MET A 1 103 ? -18.471 3.294 28.341 1.00 68.25 103 MET A N 1
ATOM 777 C CA . MET A 1 103 ? -19.152 2.205 29.045 1.00 68.25 103 MET A CA 1
ATOM 778 C C . MET A 1 103 ? -18.197 1.084 29.491 1.00 68.25 103 MET A C 1
ATOM 780 O O . MET A 1 103 ? -18.646 0.099 30.068 1.00 68.25 103 MET A O 1
ATOM 784 N N . SER A 1 104 ? -16.887 1.209 29.240 1.00 65.88 104 SER A N 1
ATOM 785 C CA . SER A 1 104 ? -15.871 0.241 29.688 1.00 65.88 104 SER A CA 1
ATOM 786 C C . SER A 1 104 ? -15.313 0.514 31.089 1.00 65.88 104 SER A C 1
ATOM 788 O O . SER A 1 104 ? -14.483 -0.254 31.572 1.00 65.88 104 SER A O 1
ATOM 790 N N . GLY A 1 105 ? -15.691 1.640 31.708 1.00 64.69 105 GLY A N 1
ATOM 791 C CA . GLY A 1 105 ? -15.097 2.140 32.953 1.00 64.69 105 GLY A CA 1
ATOM 792 C C . GLY A 1 105 ? -13.773 2.888 32.750 1.00 64.69 105 GLY A C 1
ATOM 793 O O . GLY A 1 105 ? -13.524 3.876 33.432 1.00 64.69 105 GLY A O 1
ATOM 794 N N . SER A 1 106 ? -12.956 2.487 31.770 1.00 66.69 106 SER A N 1
ATOM 795 C CA . SER A 1 106 ? -11.667 3.136 31.477 1.00 66.69 106 SER A CA 1
ATOM 796 C C . SER A 1 106 ? -11.783 4.398 30.612 1.00 66.69 106 SER A C 1
ATOM 798 O O . SER A 1 106 ? -10.866 5.220 30.589 1.00 66.69 106 SER A O 1
ATOM 800 N N . GLY A 1 107 ? -12.873 4.527 29.845 1.00 70.00 107 GLY A N 1
ATOM 801 C CA . GLY A 1 107 ? -13.047 5.581 28.840 1.00 70.00 107 GLY A CA 1
ATOM 802 C C . GLY A 1 107 ? -12.080 5.493 27.653 1.00 70.00 107 GLY A C 1
ATOM 803 O O . GLY A 1 107 ? -12.100 6.368 26.790 1.00 70.00 107 GLY A O 1
ATOM 804 N N . ARG A 1 108 ? -11.225 4.463 27.592 1.00 72.00 108 ARG A N 1
ATOM 805 C CA . ARG A 1 108 ? -10.205 4.294 26.553 1.00 72.00 108 ARG A CA 1
ATOM 806 C C . ARG A 1 108 ? -10.631 3.224 25.548 1.00 72.00 108 ARG A C 1
ATOM 808 O O . ARG A 1 108 ? -11.224 2.221 25.949 1.00 72.00 108 ARG A O 1
ATOM 815 N N . PRO A 1 109 ? -10.313 3.399 24.254 1.00 76.75 109 PRO A N 1
ATOM 816 C CA . PRO A 1 109 ? -10.497 2.332 23.284 1.00 76.75 109 PRO A CA 1
ATOM 817 C C . PRO A 1 109 ? -9.602 1.130 23.634 1.00 76.75 109 PRO A C 1
ATOM 819 O O . PRO A 1 109 ? -8.550 1.299 24.265 1.00 76.75 109 PRO A O 1
ATOM 822 N N . PRO A 1 110 ? -9.987 -0.087 23.218 1.00 75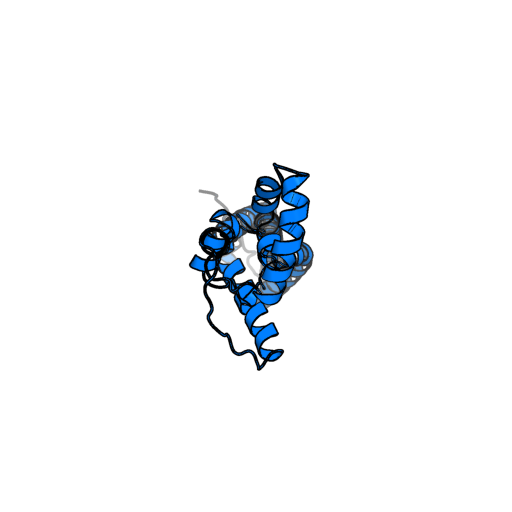.56 110 PRO A N 1
ATOM 823 C CA . PRO A 1 110 ? -9.180 -1.278 23.387 1.00 75.56 110 PRO A CA 1
ATOM 824 C C . PRO A 1 110 ? -7.844 -1.102 22.678 1.00 75.56 110 PRO A C 1
ATOM 826 O O . PRO A 1 110 ? -7.720 -0.410 21.662 1.00 75.56 110 PRO A O 1
ATOM 829 N N . LEU A 1 111 ? -6.831 -1.771 23.216 1.00 77.12 111 LEU A N 1
ATOM 830 C CA . LEU A 1 111 ? -5.521 -1.779 22.598 1.00 77.12 111 LEU A CA 1
ATOM 831 C C . LEU A 1 111 ? -5.617 -2.421 21.212 1.00 77.12 111 LEU A C 1
ATOM 833 O O . LEU A 1 111 ? -6.225 -3.470 21.019 1.00 77.12 111 LEU A O 1
ATOM 837 N N . VAL A 1 112 ? -4.934 -1.829 20.240 1.00 83.75 112 VAL A N 1
ATOM 838 C CA . VAL A 1 112 ? -4.833 -2.375 18.877 1.00 83.75 112 VAL A CA 1
ATOM 839 C C . VAL A 1 112 ? -4.321 -3.819 18.885 1.00 83.75 112 VAL A C 1
ATOM 841 O O . VAL A 1 112 ? -4.717 -4.634 18.055 1.00 83.75 112 VAL A O 1
ATOM 844 N N . SER A 1 113 ? -3.467 -4.154 19.857 1.00 76.19 113 SER A N 1
ATOM 845 C CA . SER A 1 113 ? -2.925 -5.496 20.053 1.00 76.19 113 SER A CA 1
ATOM 846 C C . SER A 1 113 ? -3.962 -6.541 20.468 1.00 76.19 113 SER A C 1
ATOM 848 O O . SER A 1 113 ? -3.720 -7.722 20.212 1.00 76.19 113 SER A O 1
ATOM 850 N N . SER A 1 114 ? -5.086 -6.144 21.080 1.00 75.88 114 SER A N 1
ATOM 851 C CA . SER A 1 114 ? -6.169 -7.063 21.448 1.00 75.88 114 SER A CA 1
ATOM 852 C C . SER A 1 114 ? -7.143 -7.311 20.296 1.00 75.88 114 SER A C 1
ATOM 854 O O . SER A 1 114 ? -7.757 -8.369 20.244 1.00 75.88 114 SER A O 1
ATOM 856 N N . VAL A 1 115 ? -7.251 -6.385 19.336 1.00 83.19 115 VAL A N 1
ATOM 857 C CA . VAL A 1 115 ? -8.183 -6.478 18.198 1.00 83.19 115 VAL A CA 1
ATOM 858 C C . VAL A 1 115 ? -7.438 -6.899 16.927 1.00 83.19 115 VAL A C 1
ATOM 860 O O . VAL A 1 115 ? -7.275 -6.121 15.984 1.00 83.19 115 VAL A O 1
ATOM 863 N N . ARG A 1 116 ? -6.931 -8.139 16.916 1.00 79.06 116 ARG A N 1
ATOM 864 C CA . ARG A 1 116 ? -6.131 -8.683 15.799 1.00 79.06 116 ARG A CA 1
ATOM 865 C C . ARG A 1 116 ? -6.934 -9.558 14.840 1.00 79.06 116 ARG A C 1
ATOM 867 O O . ARG A 1 116 ? -6.632 -9.570 13.647 1.00 79.06 116 ARG A O 1
ATOM 874 N N . ARG A 1 117 ? -7.880 -10.357 15.342 1.00 86.00 117 ARG A N 1
ATOM 875 C CA . ARG A 1 117 ? -8.593 -11.318 14.490 1.00 86.00 117 ARG A CA 1
ATOM 876 C C . ARG A 1 117 ? -9.583 -10.565 13.599 1.00 86.00 117 ARG A C 1
ATOM 878 O O . ARG A 1 117 ? -10.221 -9.635 14.089 1.00 86.00 117 ARG A O 1
ATOM 885 N N . PRO A 1 118 ? -9.780 -10.981 12.337 1.00 87.88 118 PRO A N 1
ATOM 886 C CA . PRO A 1 118 ? -10.780 -10.368 11.463 1.00 87.88 118 PRO A CA 1
ATOM 887 C C . PRO A 1 118 ? -12.181 -10.357 12.082 1.00 87.88 118 PRO A C 1
ATOM 889 O O . PRO A 1 118 ? -12.891 -9.365 11.964 1.00 87.88 118 PRO A O 1
ATOM 892 N N . SER A 1 119 ? -12.547 -11.422 12.807 1.00 86.94 119 SER A N 1
ATOM 893 C CA . SER A 1 119 ? -13.799 -11.502 13.568 1.00 86.94 119 SER A CA 1
ATOM 894 C C . SER A 1 119 ? -13.933 -10.371 14.584 1.00 86.94 119 SER A C 1
ATOM 896 O O . SER A 1 119 ? -14.985 -9.745 14.673 1.00 86.94 119 SER A O 1
ATOM 898 N N . ASP A 1 120 ? -12.857 -10.085 15.316 1.00 85.38 120 ASP A N 1
ATOM 899 C CA . ASP A 1 120 ? -12.850 -9.107 16.401 1.00 85.38 120 ASP A CA 1
ATOM 900 C C . ASP A 1 120 ? -12.945 -7.696 15.808 1.00 85.38 120 ASP A C 1
ATOM 902 O O . ASP A 1 120 ? -13.765 -6.899 16.256 1.00 85.38 120 ASP A O 1
ATOM 906 N N . ILE A 1 121 ? -12.203 -7.437 14.722 1.00 89.12 121 ILE A N 1
ATOM 907 C CA . ILE A 1 121 ? -12.252 -6.185 13.947 1.00 89.12 121 ILE A CA 1
ATOM 908 C C . ILE A 1 121 ? -13.669 -5.931 13.428 1.00 89.12 121 ILE A C 1
ATOM 910 O O . ILE A 1 121 ? -14.232 -4.874 13.683 1.00 89.12 121 ILE A O 1
ATOM 914 N N . VAL A 1 122 ? -14.277 -6.901 12.742 1.00 90.25 122 VAL A N 1
ATOM 915 C CA . VAL A 1 122 ? -15.623 -6.737 12.172 1.00 90.25 122 VAL A CA 1
ATOM 916 C C . VAL A 1 122 ? -16.677 -6.598 13.272 1.00 90.25 122 VAL A C 1
ATOM 918 O O . VAL A 1 122 ? -17.621 -5.824 13.123 1.00 90.25 122 VAL A O 1
ATOM 921 N N . SER A 1 123 ? -16.526 -7.310 14.392 1.00 85.38 123 SER A N 1
ATOM 922 C CA . SER A 1 123 ? -17.499 -7.249 15.487 1.00 85.38 123 SER A CA 1
ATOM 923 C C . SER A 1 123 ? -17.493 -5.900 16.222 1.00 85.38 123 SER A C 1
ATOM 925 O O . SER A 1 123 ? -18.574 -5.396 16.559 1.00 85.38 123 SER A O 1
ATOM 927 N N . LEU A 1 124 ? -16.301 -5.317 16.420 1.00 84.19 124 LEU A N 1
ATOM 928 C CA . LEU A 1 124 ? -16.077 -4.078 17.173 1.00 84.19 124 LEU A CA 1
ATOM 929 C C . LEU A 1 124 ? -16.139 -2.817 16.301 1.00 84.19 124 LEU A C 1
ATOM 931 O O . LEU A 1 124 ? -16.687 -1.809 16.734 1.00 84.19 124 LEU A O 1
ATOM 935 N N . GLU A 1 125 ? -15.601 -2.871 15.084 1.00 88.31 125 GLU A N 1
ATOM 936 C CA . GLU A 1 125 ? -15.371 -1.704 14.213 1.00 88.31 125 GLU A CA 1
ATOM 937 C C . GLU A 1 125 ? -16.173 -1.762 12.905 1.00 88.31 125 GLU A C 1
ATOM 939 O O . GLU A 1 125 ? -16.212 -0.800 12.139 1.00 88.31 125 GLU A O 1
ATOM 944 N N . GLY A 1 126 ? -16.807 -2.903 12.625 1.00 90.25 126 GLY A N 1
ATOM 945 C CA . GLY A 1 126 ? -17.576 -3.126 11.407 1.00 90.25 126 GLY A CA 1
ATOM 946 C C . GLY A 1 126 ? -16.725 -3.503 10.191 1.00 90.25 126 GLY A C 1
ATOM 947 O O . GLY A 1 126 ? -15.496 -3.553 10.219 1.00 90.25 126 GLY A O 1
ATOM 948 N N . TRP A 1 127 ? -17.405 -3.780 9.078 1.00 92.06 127 TRP A N 1
ATOM 949 C CA . TRP A 1 127 ? -16.772 -4.206 7.823 1.00 92.06 127 TRP A CA 1
ATOM 950 C C . TRP A 1 127 ? -15.897 -3.122 7.185 1.00 92.06 127 TRP A C 1
ATOM 952 O O . TRP A 1 127 ? -14.847 -3.428 6.622 1.00 92.06 127 TRP A O 1
ATOM 962 N N . GLY A 1 128 ? -16.294 -1.851 7.313 1.00 91.94 128 GLY A N 1
ATOM 963 C CA . GLY A 1 128 ? -15.542 -0.717 6.768 1.00 91.94 128 GLY A CA 1
ATOM 964 C C . GLY A 1 128 ? -14.147 -0.564 7.378 1.00 91.94 128 GLY A C 1
ATOM 965 O O . GLY A 1 128 ? -13.247 -0.025 6.734 1.00 91.94 128 GLY A O 1
ATOM 966 N N . ALA A 1 129 ? -13.927 -1.104 8.580 1.00 92.56 129 ALA A N 1
ATOM 967 C CA . ALA A 1 129 ? -12.631 -1.066 9.237 1.00 92.56 129 ALA A CA 1
ATOM 968 C C . ALA A 1 129 ? -11.542 -1.823 8.468 1.00 92.56 129 ALA A C 1
ATOM 970 O O . ALA A 1 129 ? -10.381 -1.441 8.562 1.00 92.56 129 ALA A O 1
ATOM 971 N N . LEU A 1 130 ? -11.885 -2.830 7.655 1.00 93.81 130 LEU A N 1
ATOM 972 C CA . LEU A 1 130 ? -10.907 -3.555 6.831 1.00 93.81 130 LEU A CA 1
ATOM 973 C C . LEU A 1 130 ? -10.235 -2.661 5.773 1.00 93.81 130 LEU A C 1
ATOM 975 O O . LEU A 1 130 ? -9.107 -2.928 5.374 1.00 93.81 130 LEU A O 1
ATOM 979 N N . TRP A 1 131 ? -10.884 -1.563 5.376 1.00 95.50 131 TRP A N 1
ATOM 980 C CA . TRP A 1 131 ? -10.338 -0.549 4.467 1.00 95.50 131 TRP A CA 1
ATOM 981 C C . TRP A 1 131 ? -9.913 0.732 5.202 1.00 95.50 131 TRP A C 1
ATOM 983 O O . TRP A 1 131 ? -9.853 1.826 4.629 1.00 95.50 131 TRP A O 1
ATOM 993 N N . ARG A 1 132 ? -9.585 0.623 6.495 1.00 94.25 132 ARG A N 1
ATOM 994 C CA . ARG A 1 132 ? -9.053 1.746 7.273 1.00 94.25 132 ARG A CA 1
ATOM 995 C C . ARG A 1 132 ? -7.754 2.260 6.651 1.00 94.25 132 ARG A C 1
ATOM 997 O O . ARG A 1 132 ? -6.817 1.502 6.406 1.00 94.25 132 ARG A O 1
ATOM 1004 N N . GLY A 1 133 ? -7.692 3.572 6.432 1.00 93.31 133 GLY A N 1
ATOM 1005 C CA . GLY A 1 133 ? -6.537 4.212 5.804 1.00 93.31 133 GLY A CA 1
ATOM 1006 C C . GLY A 1 133 ? -6.469 4.015 4.288 1.00 93.31 133 GLY A C 1
ATOM 1007 O O . GLY A 1 133 ? -5.444 4.339 3.695 1.00 93.31 133 GLY A O 1
ATOM 1008 N N . LEU A 1 134 ? -7.542 3.536 3.639 1.00 95.25 134 LEU A N 1
ATOM 1009 C CA . LEU A 1 134 ? -7.557 3.315 2.190 1.00 95.25 134 LEU A CA 1
ATOM 1010 C C . LEU A 1 134 ? -7.214 4.583 1.399 1.00 95.25 134 LEU A C 1
ATOM 1012 O O . LEU A 1 134 ? -6.457 4.499 0.447 1.00 95.25 134 LEU A O 1
ATOM 1016 N N . ARG A 1 135 ? -7.699 5.767 1.799 1.00 95.62 135 ARG A N 1
ATOM 1017 C CA . ARG A 1 135 ? -7.395 7.023 1.082 1.00 95.62 135 ARG A CA 1
ATOM 1018 C C . ARG A 1 135 ? -5.892 7.304 1.027 1.00 95.62 135 ARG A C 1
ATOM 1020 O O . ARG A 1 135 ? -5.353 7.530 -0.049 1.00 95.62 135 ARG A O 1
ATOM 1027 N N . SER A 1 136 ? -5.214 7.253 2.175 1.00 95.25 136 SER A N 1
ATOM 1028 C CA . SER A 1 136 ? -3.759 7.418 2.229 1.00 95.25 136 SER A CA 1
ATOM 1029 C C . SER A 1 136 ? -3.032 6.249 1.566 1.00 95.25 136 SER A C 1
ATOM 1031 O O . SER A 1 136 ? -1.993 6.467 0.961 1.00 95.25 136 SER A O 1
ATOM 1033 N N . GLY A 1 137 ? -3.587 5.034 1.622 1.00 96.44 137 GLY A N 1
ATOM 1034 C CA . GLY A 1 137 ? -3.057 3.861 0.926 1.00 96.44 137 GLY A CA 1
ATOM 1035 C C . GLY A 1 137 ? -3.094 3.980 -0.594 1.00 96.44 137 GLY A C 1
ATOM 1036 O O . GLY A 1 137 ? -2.072 3.769 -1.228 1.00 96.44 137 GLY A O 1
ATOM 1037 N N . VAL A 1 138 ? -4.222 4.396 -1.170 1.00 98.12 138 VAL A N 1
ATOM 1038 C CA . VAL A 1 138 ? -4.363 4.621 -2.615 1.00 98.12 138 VAL A CA 1
ATOM 1039 C C . VAL A 1 138 ? -3.356 5.660 -3.081 1.00 98.12 138 VAL A C 1
ATOM 1041 O O . VAL A 1 138 ? -2.658 5.420 -4.059 1.00 98.12 138 VAL A O 1
ATOM 1044 N N . VAL A 1 139 ? -3.230 6.787 -2.371 1.00 98.00 139 VAL A N 1
ATOM 1045 C CA . VAL A 1 139 ? -2.248 7.818 -2.735 1.00 98.00 139 VAL A CA 1
ATOM 1046 C C . VAL A 1 139 ? -0.821 7.283 -2.605 1.00 98.00 139 VAL A C 1
ATOM 1048 O O . VAL A 1 139 ? -0.035 7.456 -3.531 1.00 98.00 139 VAL A O 1
ATOM 1051 N N . ARG A 1 140 ? -0.497 6.587 -1.507 1.00 97.38 140 ARG A N 1
ATOM 1052 C CA . ARG A 1 140 ? 0.820 5.969 -1.286 1.00 97.38 140 ARG A CA 1
ATOM 1053 C C . ARG A 1 140 ? 1.200 5.038 -2.435 1.00 97.38 140 ARG A C 1
ATOM 1055 O O . ARG A 1 140 ? 2.251 5.234 -3.033 1.00 97.38 140 ARG A O 1
ATOM 1062 N N . ASP A 1 141 ? 0.354 4.055 -2.726 1.00 98.06 141 ASP A N 1
ATOM 1063 C CA . ASP A 1 141 ? 0.657 2.980 -3.674 1.00 98.06 141 ASP A CA 1
ATOM 1064 C C . ASP A 1 141 ? 0.640 3.496 -5.114 1.00 98.06 141 ASP A C 1
ATOM 1066 O O . ASP A 1 141 ? 1.488 3.107 -5.911 1.00 98.06 141 ASP A O 1
ATOM 1070 N N . SER A 1 142 ? -0.240 4.454 -5.433 1.00 98.25 142 SER A N 1
ATOM 1071 C CA . SER A 1 142 ? -0.234 5.121 -6.742 1.00 98.25 142 SER A CA 1
ATOM 1072 C C . SER A 1 142 ? 1.052 5.920 -6.963 1.00 98.25 142 SER A C 1
ATOM 1074 O O . SER A 1 142 ? 1.677 5.802 -8.013 1.00 98.25 142 SER A O 1
ATOM 1076 N N . VAL A 1 143 ? 1.466 6.732 -5.981 1.00 98.19 143 VAL A N 1
ATOM 1077 C CA . VAL A 1 143 ? 2.706 7.524 -6.063 1.00 98.19 143 VAL A CA 1
ATOM 1078 C C . VAL A 1 143 ? 3.919 6.602 -6.148 1.00 98.19 143 VAL A C 1
ATOM 1080 O O . VAL A 1 143 ? 4.784 6.820 -6.995 1.00 98.19 143 VAL A O 1
ATOM 1083 N N . PHE A 1 144 ? 3.959 5.555 -5.319 1.00 98.38 144 PHE A N 1
ATOM 1084 C CA . PHE A 1 144 ? 5.030 4.567 -5.343 1.00 98.38 144 PHE A CA 1
ATOM 1085 C C . PHE A 1 144 ? 5.118 3.881 -6.709 1.00 98.38 144 PHE A C 1
ATOM 1087 O O . PHE A 1 144 ? 6.162 3.944 -7.353 1.00 98.38 144 PHE A O 1
ATOM 1094 N N . GLY A 1 145 ? 4.022 3.283 -7.184 1.00 98.06 145 GLY A N 1
ATOM 1095 C CA . GLY A 1 145 ? 3.980 2.582 -8.464 1.00 98.06 145 GLY A CA 1
ATOM 1096 C C . GLY A 1 145 ? 4.329 3.501 -9.632 1.00 98.06 145 GLY A C 1
ATOM 1097 O O . GLY A 1 145 ? 5.180 3.160 -10.450 1.00 98.06 145 GLY A O 1
ATOM 1098 N N . GLY A 1 146 ? 3.739 4.698 -9.686 1.00 98.19 146 GLY A N 1
ATOM 1099 C CA . GLY A 1 146 ? 4.003 5.665 -10.749 1.00 98.19 146 GLY A CA 1
ATOM 1100 C C . GLY A 1 146 ? 5.474 6.071 -10.833 1.00 98.19 146 GLY A C 1
ATOM 1101 O O . GLY A 1 146 ? 6.073 5.960 -11.900 1.00 98.19 146 GLY A O 1
ATOM 1102 N N . ILE A 1 147 ? 6.075 6.477 -9.709 1.00 98.31 147 ILE A N 1
ATOM 1103 C CA . ILE A 1 147 ? 7.485 6.895 -9.660 1.00 98.31 147 ILE A CA 1
ATOM 1104 C C . ILE A 1 147 ? 8.421 5.713 -9.910 1.00 98.31 147 ILE A C 1
ATOM 1106 O O . ILE A 1 147 ? 9.425 5.875 -10.607 1.00 98.31 147 ILE A O 1
ATOM 1110 N N . PHE A 1 148 ? 8.105 4.532 -9.370 1.00 98.44 148 PHE A N 1
ATOM 1111 C CA . PHE A 1 148 ? 8.894 3.324 -9.586 1.00 98.44 148 PHE A CA 1
ATOM 1112 C C . PHE A 1 148 ? 8.970 2.992 -11.076 1.00 98.44 148 PHE A C 1
ATOM 1114 O O . PHE A 1 148 ? 10.066 2.949 -11.630 1.00 98.44 148 PHE A O 1
ATOM 1121 N N . PHE A 1 149 ? 7.822 2.818 -11.739 1.00 97.88 149 PHE A N 1
ATOM 1122 C CA . PHE A 1 149 ? 7.780 2.411 -13.142 1.00 97.88 149 PHE A CA 1
ATOM 1123 C C . PHE A 1 149 ? 8.296 3.503 -14.083 1.00 97.88 149 PHE A C 1
ATOM 1125 O O . PHE A 1 149 ? 8.970 3.182 -15.058 1.00 97.88 149 PHE A O 1
ATOM 1132 N N . SER A 1 150 ? 8.059 4.787 -13.794 1.00 97.94 150 SER A N 1
ATOM 1133 C CA . SER A 1 150 ? 8.586 5.875 -14.624 1.00 97.94 150 SER A CA 1
ATOM 1134 C C . SER A 1 150 ? 10.106 6.013 -14.514 1.00 97.94 150 SER A C 1
ATOM 1136 O O . SER A 1 150 ? 10.785 6.156 -15.530 1.00 97.94 150 SER A O 1
ATOM 1138 N N . SER A 1 151 ? 10.650 5.950 -13.292 1.00 97.75 151 SER A N 1
ATOM 1139 C CA . SER A 1 151 ? 12.099 6.033 -13.053 1.00 97.75 151 SER A CA 1
ATOM 1140 C C . SER A 1 151 ? 12.806 4.809 -13.623 1.00 97.75 151 SER A C 1
ATOM 1142 O O . SER A 1 151 ? 13.828 4.946 -14.293 1.00 97.75 151 SER A O 1
ATOM 1144 N N . TRP A 1 152 ? 12.205 3.631 -13.438 1.00 96.75 152 TRP A N 1
ATOM 1145 C CA . TRP A 1 152 ? 12.648 2.384 -14.044 1.00 96.75 152 TRP A CA 1
ATOM 1146 C C . TRP A 1 152 ? 12.721 2.501 -15.562 1.00 96.75 152 TRP A C 1
ATOM 1148 O O . TRP A 1 152 ? 13.769 2.241 -16.145 1.00 96.75 152 TRP A O 1
ATOM 1158 N N . GLN A 1 153 ? 11.633 2.947 -16.193 1.00 95.62 153 GLN A N 1
ATOM 1159 C CA . GLN A 1 153 ? 11.543 3.061 -17.644 1.00 95.62 153 GLN A CA 1
ATOM 1160 C C . GLN A 1 153 ? 12.555 4.067 -18.200 1.00 95.62 153 GLN A C 1
ATOM 1162 O O . GLN A 1 153 ? 13.184 3.809 -19.223 1.00 95.62 153 GLN A O 1
ATOM 1167 N N . PHE A 1 154 ? 12.753 5.195 -17.515 1.00 95.69 154 PHE A N 1
ATOM 1168 C CA . PHE A 1 154 ? 13.762 6.183 -17.887 1.00 95.69 154 PHE A CA 1
ATOM 1169 C C . PHE A 1 154 ? 15.184 5.608 -17.820 1.00 95.69 154 PHE A C 1
ATOM 1171 O O . PHE A 1 154 ? 15.932 5.705 -18.792 1.00 95.69 154 PHE A O 1
ATOM 1178 N N . LEU A 1 155 ? 15.548 4.971 -16.703 1.00 95.69 155 LEU A N 1
ATOM 1179 C CA . LEU A 1 155 ? 16.870 4.364 -16.535 1.00 95.69 155 LEU A CA 1
ATOM 1180 C C . LEU A 1 155 ? 17.093 3.214 -17.513 1.00 95.69 155 LEU A C 1
ATOM 1182 O O . LEU A 1 155 ? 18.181 3.082 -18.066 1.00 95.69 155 LEU A O 1
ATOM 1186 N N . HIS A 1 156 ? 16.068 2.397 -17.749 1.00 93.38 156 HIS A N 1
ATOM 1187 C CA . HIS A 1 156 ? 16.144 1.296 -18.694 1.00 93.38 156 HIS A CA 1
ATOM 1188 C C . HIS A 1 156 ? 16.467 1.796 -20.105 1.00 93.38 156 HIS A C 1
ATOM 1190 O O . HIS A 1 156 ? 17.367 1.243 -20.737 1.00 93.38 156 HIS A O 1
ATOM 1196 N N . ARG A 1 157 ? 15.794 2.856 -20.565 1.00 91.56 157 ARG A N 1
ATOM 1197 C CA . ARG A 1 157 ? 16.071 3.490 -21.863 1.00 91.56 157 ARG A CA 1
ATOM 1198 C C . ARG A 1 157 ? 17.480 4.052 -21.928 1.00 91.56 157 ARG A C 1
ATOM 1200 O O . ARG A 1 157 ? 18.220 3.692 -22.825 1.00 91.56 157 ARG A O 1
ATOM 1207 N N . ALA A 1 158 ? 17.894 4.815 -20.917 1.00 92.69 158 ALA A N 1
ATOM 1208 C CA . ALA A 1 158 ? 19.248 5.362 -20.870 1.00 92.69 158 ALA A CA 1
ATOM 1209 C C . ALA A 1 158 ? 20.330 4.265 -20.941 1.00 92.69 158 ALA A C 1
ATOM 1211 O O . ALA A 1 158 ? 21.362 4.449 -21.580 1.00 92.69 158 ALA A O 1
ATOM 1212 N N . MET A 1 159 ? 20.095 3.107 -20.310 1.00 93.81 159 MET A N 1
ATOM 1213 C CA . MET A 1 159 ? 20.998 1.955 -20.396 1.00 93.81 159 MET A CA 1
ATOM 1214 C C . MET A 1 159 ? 20.977 1.270 -21.772 1.00 93.81 159 MET A C 1
ATOM 1216 O O . MET A 1 159 ? 22.021 0.784 -22.207 1.00 93.81 159 MET A O 1
ATOM 1220 N N . LEU A 1 160 ? 19.820 1.205 -22.442 1.00 90.75 160 LEU A N 1
ATOM 1221 C CA . LEU A 1 160 ? 19.705 0.685 -23.810 1.00 90.75 160 LEU A CA 1
ATOM 1222 C C . LEU A 1 160 ? 20.408 1.608 -24.806 1.00 90.75 160 LEU A C 1
ATOM 1224 O O . LEU A 1 160 ? 21.262 1.135 -25.549 1.00 90.75 160 LEU A O 1
ATOM 1228 N N . ASP A 1 161 ? 20.141 2.913 -24.737 1.00 89.56 161 ASP A N 1
ATOM 1229 C CA . ASP A 1 161 ? 20.780 3.934 -25.571 1.00 89.56 161 ASP A CA 1
ATOM 1230 C C . ASP A 1 161 ? 22.305 3.883 -25.408 1.00 89.56 161 ASP A C 1
ATOM 1232 O O . ASP A 1 161 ? 23.052 3.858 -26.384 1.00 89.56 161 ASP A O 1
ATOM 1236 N N . TRP A 1 162 ? 22.787 3.775 -24.164 1.00 90.06 162 TRP A N 1
ATOM 1237 C CA . TRP A 1 162 ? 24.216 3.634 -23.882 1.00 90.06 162 TRP A CA 1
ATOM 1238 C C . TRP A 1 162 ? 24.828 2.380 -24.516 1.00 90.06 162 TRP A C 1
ATOM 1240 O O . TRP A 1 162 ? 25.964 2.408 -24.989 1.00 90.06 162 TRP A O 1
ATOM 1250 N N . LYS A 1 163 ? 24.090 1.265 -24.527 1.00 88.69 163 LYS A N 1
ATOM 1251 C CA . LYS A 1 163 ? 24.540 0.016 -25.148 1.00 88.69 163 LYS A CA 1
ATOM 1252 C C . LYS A 1 163 ? 24.531 0.109 -26.678 1.00 88.69 163 LYS A C 1
ATOM 1254 O O . LYS A 1 163 ? 25.448 -0.418 -27.303 1.00 88.69 163 LYS A O 1
ATOM 1259 N N . ALA A 1 164 ? 23.551 0.800 -27.259 1.00 87.38 164 ALA A N 1
ATOM 1260 C CA . ALA A 1 164 ? 23.414 0.988 -28.702 1.00 87.38 164 ALA A CA 1
ATOM 1261 C C . ALA A 1 164 ? 24.580 1.775 -29.324 1.00 87.38 164 ALA A C 1
ATOM 1263 O O . ALA A 1 164 ? 25.023 1.431 -30.414 1.00 87.38 164 ALA A O 1
ATOM 1264 N N . VAL A 1 165 ? 25.142 2.762 -28.610 1.00 88.06 165 VAL A N 1
ATOM 1265 C CA . VAL A 1 165 ? 26.283 3.582 -29.085 1.00 88.06 165 VAL A CA 1
ATOM 1266 C C . VAL A 1 165 ? 27.508 2.742 -29.484 1.00 88.06 165 VAL A C 1
ATOM 1268 O O . VAL A 1 165 ? 28.314 3.174 -30.303 1.00 88.06 165 VAL A O 1
ATOM 1271 N N . GLY A 1 166 ? 27.673 1.546 -28.912 1.00 79.56 166 GLY A N 1
ATOM 1272 C CA . GLY A 1 166 ? 28.796 0.652 -29.206 1.00 79.56 166 GLY A CA 1
ATOM 1273 C C . GLY A 1 166 ? 28.544 -0.386 -30.304 1.00 79.56 166 GLY A C 1
ATOM 1274 O O . GLY A 1 166 ? 29.394 -1.257 -30.483 1.00 79.56 166 GLY A O 1
ATOM 1275 N N . MET A 1 167 ? 27.390 -0.362 -30.981 1.00 85.56 167 MET A N 1
ATOM 1276 C CA . MET A 1 167 ? 26.983 -1.392 -31.946 1.00 85.56 167 MET A CA 1
ATOM 1277 C C . MET A 1 167 ? 27.224 -0.954 -33.399 1.00 85.56 167 MET A C 1
ATOM 1279 O O . MET A 1 167 ? 26.954 0.186 -33.762 1.00 85.56 167 MET A O 1
ATOM 1283 N N . ASP A 1 168 ? 27.713 -1.882 -34.229 1.00 84.56 168 ASP A N 1
ATOM 1284 C CA . ASP A 1 168 ? 27.865 -1.726 -35.683 1.00 84.56 168 ASP A CA 1
ATOM 1285 C C . ASP A 1 168 ? 27.341 -3.000 -36.385 1.00 84.56 168 ASP A C 1
ATOM 1287 O O . ASP A 1 168 ? 27.875 -4.088 -36.124 1.00 84.56 168 ASP A O 1
ATOM 1291 N N . PRO A 1 169 ? 26.291 -2.928 -37.231 1.00 82.31 169 PRO A N 1
ATOM 1292 C CA . PRO A 1 169 ? 25.544 -1.728 -37.624 1.00 82.31 169 PRO A CA 1
ATOM 1293 C C . PRO A 1 169 ? 24.671 -1.156 -36.497 1.00 82.31 169 PRO A C 1
ATOM 1295 O O . PRO A 1 169 ? 24.341 -1.848 -35.533 1.00 82.31 169 PRO A O 1
ATOM 1298 N N . GLU A 1 170 ? 24.284 0.114 -36.646 1.00 79.44 170 GLU A N 1
ATOM 1299 C CA . GLU A 1 170 ? 23.393 0.802 -35.708 1.00 79.44 170 GLU A CA 1
ATOM 1300 C C . GLU A 1 170 ? 22.040 0.065 -35.603 1.00 79.44 170 GLU A C 1
ATOM 1302 O O . GLU A 1 170 ? 21.443 -0.263 -36.640 1.00 79.44 170 GLU A O 1
ATOM 1307 N N . PRO A 1 171 ? 21.559 -0.226 -34.379 1.00 81.06 171 PRO A N 1
ATOM 1308 C CA . PRO A 1 171 ? 20.318 -0.961 -34.174 1.00 81.06 171 PRO A CA 1
ATOM 1309 C C . PRO A 1 171 ? 19.119 -0.137 -34.648 1.00 81.06 171 PRO A C 1
ATOM 1311 O O . PRO A 1 171 ? 19.030 1.064 -34.398 1.00 81.06 171 PRO A O 1
ATOM 1314 N N . ARG A 1 172 ? 18.172 -0.790 -35.324 1.00 76.31 172 ARG A N 1
ATOM 1315 C CA . ARG A 1 172 ? 16.947 -0.154 -35.832 1.00 76.31 172 ARG A CA 1
ATOM 1316 C C . ARG A 1 172 ? 15.804 -0.165 -34.822 1.00 76.31 172 ARG A C 1
ATOM 1318 O O . ARG A 1 172 ? 14.857 0.598 -34.994 1.00 76.31 172 ARG A O 1
ATOM 1325 N N . SER A 1 173 ? 15.881 -1.017 -33.798 1.00 78.69 173 SER A N 1
ATOM 1326 C CA . SER A 1 173 ? 14.901 -1.099 -32.712 1.00 78.69 173 SER A CA 1
ATOM 1327 C C . SER A 1 173 ? 15.535 -1.519 -31.382 1.00 78.69 173 SER A C 1
ATOM 1329 O O . SER A 1 173 ? 16.627 -2.096 -31.349 1.00 78.69 173 SER A O 1
ATOM 1331 N N . ASP A 1 174 ? 14.830 -1.263 -30.274 1.00 77.38 174 ASP A N 1
ATOM 1332 C CA . ASP A 1 174 ? 15.272 -1.634 -28.922 1.00 77.38 174 ASP A CA 1
ATOM 1333 C C . ASP A 1 174 ? 15.462 -3.156 -28.774 1.00 77.38 174 ASP A C 1
ATOM 1335 O O . ASP A 1 174 ? 16.316 -3.619 -28.013 1.00 77.38 174 ASP A O 1
ATOM 1339 N N . GLU A 1 175 ? 14.691 -3.955 -29.521 1.00 77.62 175 GLU A N 1
ATOM 1340 C CA . GLU A 1 175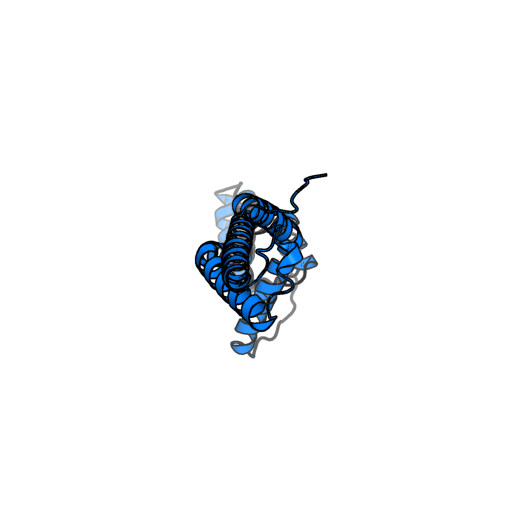 ? 14.793 -5.415 -29.528 1.00 77.62 175 GLU A CA 1
ATOM 1341 C C . GLU A 1 175 ? 16.124 -5.925 -30.111 1.00 77.62 175 GLU A C 1
ATOM 1343 O O . GLU A 1 175 ? 16.606 -6.982 -29.694 1.00 77.62 175 GLU A O 1
ATOM 1348 N N . GLU A 1 176 ? 16.747 -5.179 -31.030 1.00 79.00 176 GLU A N 1
ATOM 1349 C CA . GLU A 1 176 ? 18.019 -5.555 -31.665 1.00 79.00 176 GLU A CA 1
ATOM 1350 C C . GLU A 1 176 ? 19.231 -5.331 -30.744 1.00 79.00 176 GLU A C 1
ATOM 1352 O O . GLU A 1 176 ? 20.249 -6.012 -30.881 1.00 79.00 176 GLU A O 1
ATOM 1357 N N . ILE A 1 177 ? 19.111 -4.445 -29.746 1.00 81.62 177 ILE A N 1
ATOM 1358 C CA . ILE A 1 177 ? 20.174 -4.122 -28.776 1.00 81.62 177 ILE A CA 1
ATOM 1359 C C . ILE A 1 177 ? 20.509 -5.339 -27.886 1.00 81.62 177 ILE A C 1
ATOM 1361 O O . ILE A 1 177 ? 21.612 -5.462 -27.339 1.00 81.62 177 ILE A O 1
ATOM 1365 N N . GLY A 1 178 ? 19.572 -6.283 -27.737 1.00 80.56 178 GLY A N 1
ATOM 1366 C CA . GLY A 1 178 ? 19.709 -7.477 -26.902 1.00 80.56 178 GLY A CA 1
ATOM 1367 C C . GLY A 1 178 ? 19.678 -7.181 -25.392 1.00 80.56 178 GLY A C 1
ATOM 1368 O O . GLY A 1 178 ? 19.749 -6.026 -24.966 1.00 80.56 178 GLY A O 1
ATOM 1369 N N . PRO A 1 179 ? 19.632 -8.212 -24.529 1.00 86.19 179 PRO A N 1
ATOM 1370 C CA . PRO A 1 179 ? 19.355 -8.036 -23.104 1.00 86.19 179 PRO A CA 1
ATOM 1371 C C . PRO A 1 179 ? 20.433 -7.217 -22.380 1.00 86.19 179 PRO A C 1
ATOM 1373 O O . PRO A 1 179 ? 21.635 -7.352 -22.640 1.00 86.19 179 PRO A O 1
ATOM 1376 N N . LEU A 1 180 ? 20.001 -6.369 -21.445 1.00 89.69 180 LEU A N 1
ATOM 1377 C CA . LEU A 1 180 ? 20.895 -5.685 -20.510 1.00 89.69 180 LEU A CA 1
ATOM 1378 C C . LEU A 1 180 ? 21.401 -6.667 -19.439 1.00 89.69 180 LEU A C 1
ATOM 1380 O O . LEU A 1 180 ? 20.687 -7.613 -19.091 1.00 89.69 180 LEU A O 1
ATOM 1384 N N . PRO A 1 181 ? 22.605 -6.466 -18.870 1.00 92.31 181 PRO A N 1
ATOM 1385 C CA . PRO A 1 181 ? 23.112 -7.387 -17.864 1.00 92.31 181 PRO A CA 1
ATOM 1386 C C . PRO A 1 181 ? 22.254 -7.317 -16.582 1.00 92.31 181 PRO A C 1
ATOM 1388 O O . PRO A 1 181 ? 21.948 -6.211 -16.118 1.00 92.31 181 PRO A O 1
ATOM 1391 N N . PRO A 1 182 ? 21.908 -8.464 -15.956 1.00 94.06 182 PRO A N 1
ATOM 1392 C CA . PRO A 1 182 ? 20.944 -8.514 -14.849 1.00 94.06 182 PRO A CA 1
ATOM 1393 C C . PRO A 1 182 ? 21.294 -7.633 -13.647 1.00 94.06 182 PRO A C 1
ATOM 1395 O O . PRO A 1 182 ? 20.406 -7.155 -12.944 1.00 94.06 182 PRO A O 1
ATOM 1398 N N . LEU A 1 183 ? 22.586 -7.399 -13.407 1.00 95.69 183 LEU A N 1
ATOM 1399 C CA . LEU A 1 183 ? 23.059 -6.567 -12.305 1.00 95.69 183 LEU A CA 1
ATOM 1400 C C . LEU A 1 183 ? 22.701 -5.085 -12.496 1.00 95.69 183 LEU A C 1
ATOM 1402 O O . LEU A 1 183 ? 22.227 -4.460 -11.553 1.00 95.69 183 LEU A O 1
ATOM 1406 N N . TYR A 1 184 ? 22.852 -4.533 -13.704 1.00 93.44 184 TYR A N 1
ATOM 1407 C CA . TYR A 1 184 ? 22.483 -3.137 -13.990 1.00 93.44 184 TYR A CA 1
ATOM 1408 C C . TYR A 1 184 ? 20.974 -2.929 -13.889 1.00 93.44 184 TYR A C 1
ATOM 1410 O O . TYR A 1 184 ? 20.513 -1.993 -13.240 1.00 93.44 184 TYR A O 1
ATOM 1418 N N . VAL A 1 185 ? 20.216 -3.868 -14.459 1.00 95.12 185 VAL A N 1
ATOM 1419 C CA . VAL A 1 185 ? 18.755 -3.957 -14.349 1.00 95.12 185 VAL A CA 1
ATOM 1420 C C . VAL A 1 185 ? 18.355 -4.000 -12.865 1.00 95.12 185 VAL A C 1
ATOM 1422 O O . VAL A 1 185 ? 17.538 -3.212 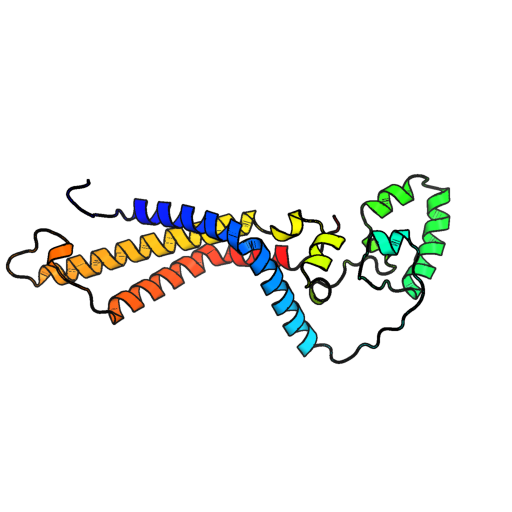-12.413 1.00 95.12 185 VAL A O 1
ATOM 1425 N N . SER A 1 186 ? 19.003 -4.820 -12.041 1.00 96.69 186 SER A N 1
ATOM 1426 C CA . SER A 1 186 ? 18.690 -4.881 -10.605 1.00 96.69 186 SER A CA 1
ATOM 1427 C C . SER A 1 186 ? 19.018 -3.580 -9.859 1.00 96.69 186 SER A C 1
ATOM 1429 O O . SER A 1 186 ? 18.228 -3.128 -9.029 1.00 96.69 186 SER A O 1
ATOM 1431 N N . LEU A 1 187 ? 20.158 -2.947 -10.157 1.00 97.38 187 LEU A N 1
ATOM 1432 C CA . LEU A 1 187 ? 20.563 -1.684 -9.529 1.00 97.38 187 LEU A CA 1
ATOM 1433 C C . LEU A 1 187 ? 19.626 -0.528 -9.893 1.00 97.38 187 LEU A C 1
ATOM 1435 O O . LEU A 1 187 ? 19.222 0.230 -9.011 1.00 97.38 187 LEU A O 1
ATOM 1439 N N . ALA A 1 188 ? 19.232 -0.416 -11.163 1.00 96.81 188 ALA A N 1
ATOM 1440 C CA . ALA A 1 188 ? 18.275 0.591 -11.609 1.00 96.81 188 ALA A CA 1
ATOM 1441 C C . ALA A 1 188 ? 16.894 0.394 -10.955 1.00 96.81 188 ALA A C 1
ATOM 1443 O O . ALA A 1 188 ? 16.235 1.376 -10.601 1.00 96.81 188 ALA A O 1
ATOM 1444 N N . ALA A 1 189 ? 16.478 -0.855 -10.716 1.00 96.62 189 ALA A N 1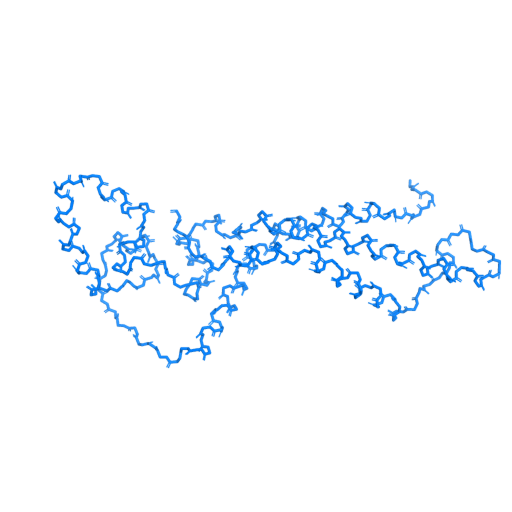
ATOM 1445 C CA . ALA A 1 189 ? 15.218 -1.169 -10.047 1.00 96.62 189 ALA A CA 1
ATOM 1446 C C . ALA A 1 189 ? 15.295 -0.780 -8.570 1.00 96.62 189 ALA A C 1
ATOM 1448 O O . ALA A 1 189 ? 14.388 -0.131 -8.052 1.00 96.62 189 ALA A O 1
ATOM 1449 N N . GLY A 1 190 ? 16.409 -1.111 -7.908 1.00 97.88 190 GLY A N 1
ATOM 1450 C CA . GLY A 1 190 ? 16.672 -0.721 -6.525 1.00 97.88 190 GLY A CA 1
ATOM 1451 C C . GLY A 1 190 ? 16.677 0.797 -6.333 1.00 97.88 190 GLY A C 1
ATOM 1452 O O . GLY A 1 190 ? 16.022 1.300 -5.422 1.00 97.88 190 GLY A O 1
ATOM 1453 N N . PHE A 1 191 ? 17.348 1.539 -7.220 1.00 98.19 191 PHE A N 1
ATOM 1454 C CA . PHE A 1 191 ? 17.352 3.003 -7.188 1.00 98.19 191 PHE A CA 1
ATOM 1455 C C . PHE A 1 191 ? 15.949 3.583 -7.408 1.00 98.19 191 PHE A C 1
ATOM 1457 O O . PHE A 1 191 ? 15.500 4.420 -6.627 1.00 98.19 191 PHE A O 1
ATOM 1464 N N . SER A 1 192 ? 15.222 3.090 -8.416 1.00 98.12 192 SER A N 1
ATOM 1465 C CA . SER A 1 192 ? 13.838 3.507 -8.690 1.00 98.12 192 SER A CA 1
ATOM 1466 C C . SER A 1 192 ? 12.923 3.249 -7.490 1.00 98.12 192 SER A C 1
ATOM 1468 O O . SER A 1 192 ? 12.132 4.113 -7.116 1.00 98.12 192 SER A O 1
ATOM 1470 N N . GLY A 1 193 ? 13.079 2.095 -6.833 1.00 98.00 193 GLY A N 1
ATOM 1471 C CA . GLY A 1 193 ? 12.371 1.745 -5.603 1.00 98.00 193 GLY A CA 1
ATOM 1472 C C . GLY A 1 193 ? 12.700 2.669 -4.435 1.00 98.00 193 GLY A C 1
ATOM 1473 O O . GLY A 1 193 ? 11.792 3.079 -3.718 1.00 98.00 193 GLY A O 1
ATOM 1474 N N . ALA A 1 194 ? 13.966 3.053 -4.263 1.00 98.38 194 ALA A N 1
ATOM 1475 C CA . ALA A 1 194 ? 14.370 3.989 -3.216 1.00 98.38 194 ALA A CA 1
ATOM 1476 C C . ALA A 1 194 ? 13.763 5.388 -3.423 1.00 98.38 194 ALA A C 1
ATOM 1478 O O . ALA A 1 194 ? 13.236 5.972 -2.475 1.00 98.38 194 ALA A O 1
ATOM 1479 N N . VAL A 1 195 ? 13.781 5.904 -4.659 1.00 98.00 195 VAL A N 1
ATOM 1480 C CA . VAL A 1 195 ? 13.161 7.195 -5.007 1.00 98.00 195 VAL A CA 1
ATOM 1481 C C . VAL A 1 195 ? 11.646 7.147 -4.786 1.00 98.00 195 VAL A C 1
ATOM 1483 O O . VAL A 1 195 ? 11.089 8.041 -4.146 1.00 98.00 195 VAL A O 1
ATOM 1486 N N . ALA A 1 196 ? 10.986 6.082 -5.249 1.00 98.00 196 ALA A N 1
ATOM 1487 C CA . ALA A 1 196 ? 9.555 5.875 -5.050 1.00 98.00 196 ALA A CA 1
ATOM 1488 C C . ALA A 1 196 ? 9.185 5.800 -3.561 1.00 98.00 196 ALA A C 1
ATOM 1490 O O . ALA A 1 196 ? 8.271 6.497 -3.121 1.00 98.00 196 ALA A O 1
ATOM 1491 N N . ALA A 1 197 ? 9.932 5.020 -2.773 1.00 97.56 197 ALA A N 1
ATOM 1492 C CA . ALA A 1 197 ? 9.717 4.874 -1.337 1.00 97.56 197 ALA A CA 1
ATOM 1493 C C . ALA A 1 197 ? 9.877 6.205 -0.594 1.00 97.56 197 ALA A C 1
ATOM 1495 O O . ALA A 1 197 ? 9.048 6.535 0.253 1.00 97.56 197 ALA A O 1
ATOM 1496 N N . ALA A 1 198 ? 10.909 6.988 -0.921 1.00 97.69 198 ALA A N 1
ATOM 1497 C CA . ALA A 1 198 ? 11.124 8.300 -0.319 1.00 97.69 198 ALA A CA 1
ATOM 1498 C C . ALA A 1 198 ? 9.958 9.258 -0.618 1.00 97.69 198 ALA A C 1
ATOM 1500 O O . ALA A 1 198 ? 9.476 9.945 0.283 1.00 97.69 198 ALA A O 1
ATOM 1501 N N . ALA A 1 199 ? 9.465 9.262 -1.859 1.00 96.81 199 ALA A N 1
ATOM 1502 C CA . ALA A 1 199 ? 8.360 10.117 -2.279 1.00 96.81 199 ALA A CA 1
ATOM 1503 C C . ALA A 1 199 ? 7.010 9.725 -1.647 1.00 96.81 199 ALA A C 1
ATOM 1505 O O . ALA A 1 199 ? 6.202 10.598 -1.329 1.00 96.81 199 ALA A O 1
ATOM 1506 N N . SER A 1 200 ? 6.755 8.430 -1.431 1.00 97.06 200 SER A N 1
ATOM 1507 C CA . SER A 1 200 ? 5.486 7.937 -0.873 1.00 97.06 200 SER A CA 1
ATOM 1508 C C . SER A 1 200 ? 5.475 7.812 0.660 1.00 97.06 200 SER A C 1
ATOM 1510 O O . SER A 1 200 ? 4.425 7.538 1.249 1.00 97.06 200 SER A O 1
ATOM 1512 N N . HIS A 1 201 ? 6.614 8.015 1.332 1.00 96.75 201 HIS A N 1
ATOM 1513 C CA . HIS A 1 201 ? 6.803 7.702 2.756 1.00 96.75 201 HIS A CA 1
ATOM 1514 C C . HIS A 1 201 ? 5.829 8.426 3.707 1.00 96.75 201 HIS A C 1
ATOM 1516 O O . HIS A 1 201 ? 5.359 7.855 4.697 1.00 96.75 201 HIS A O 1
ATOM 1522 N N . CYS A 1 202 ? 5.490 9.688 3.425 1.00 95.19 202 CYS A N 1
ATOM 1523 C CA . CYS A 1 202 ? 4.574 10.456 4.275 1.00 95.19 202 CYS A CA 1
ATOM 1524 C C . CYS A 1 202 ? 3.163 9.839 4.311 1.00 95.19 202 CYS A C 1
ATOM 1526 O O . CYS A 1 202 ? 2.531 9.785 5.371 1.00 95.19 202 CYS A O 1
ATOM 1528 N N . PHE A 1 203 ? 2.698 9.297 3.183 1.00 96.06 203 PHE A N 1
ATOM 1529 C CA . PHE A 1 203 ? 1.409 8.618 3.083 1.00 96.06 203 PHE A CA 1
ATOM 1530 C C . PHE A 1 203 ? 1.422 7.257 3.778 1.00 96.06 203 PHE A C 1
ATOM 1532 O O . PHE A 1 203 ? 0.421 6.883 4.393 1.00 96.06 203 PHE A O 1
ATOM 1539 N N . ASP A 1 204 ? 2.557 6.553 3.755 1.00 93.38 204 ASP A N 1
ATOM 1540 C CA . ASP A 1 204 ? 2.732 5.317 4.523 1.00 93.38 204 ASP A CA 1
ATOM 1541 C C . ASP A 1 204 ? 2.605 5.567 6.029 1.00 93.38 204 ASP A C 1
ATOM 1543 O O . ASP A 1 204 ? 1.852 4.888 6.729 1.00 93.38 204 ASP A O 1
ATOM 1547 N N . THR A 1 205 ? 3.234 6.638 6.518 1.00 94.50 205 THR A N 1
ATOM 1548 C CA . THR A 1 205 ? 3.111 7.054 7.921 1.00 94.50 205 THR A CA 1
ATOM 1549 C C . THR A 1 205 ? 1.654 7.355 8.296 1.00 94.50 205 THR A C 1
ATOM 1551 O O . THR A 1 205 ? 1.180 6.919 9.349 1.00 94.50 205 THR A O 1
ATOM 1554 N N . ALA A 1 206 ? 0.917 8.072 7.441 1.00 94.56 206 ALA A N 1
ATOM 1555 C CA . ALA A 1 206 ? -0.497 8.376 7.668 1.00 94.56 206 ALA A CA 1
ATOM 1556 C C . ALA A 1 206 ? -1.374 7.109 7.681 1.00 94.56 206 ALA A C 1
ATOM 1558 O O . ALA A 1 206 ? -2.233 6.957 8.554 1.00 94.56 206 ALA A O 1
ATOM 1559 N N . LYS A 1 207 ? -1.124 6.174 6.756 1.00 93.94 207 LYS A N 1
ATOM 1560 C CA . LYS A 1 207 ? -1.835 4.893 6.667 1.00 93.94 207 LYS A CA 1
ATOM 1561 C C . LYS A 1 207 ? -1.612 4.041 7.914 1.00 93.94 207 LYS A C 1
ATOM 1563 O O . LYS A 1 207 ? -2.587 3.638 8.549 1.00 93.94 207 LYS A O 1
ATOM 1568 N N . ASN A 1 208 ? -0.355 3.849 8.316 1.00 92.62 208 ASN A N 1
ATOM 1569 C CA . ASN A 1 208 ? 0.001 3.057 9.494 1.00 92.62 208 ASN A CA 1
ATOM 1570 C C . ASN A 1 208 ? -0.619 3.636 10.775 1.00 92.62 208 ASN A C 1
ATOM 1572 O O . ASN A 1 208 ? -1.178 2.888 11.576 1.00 92.62 208 ASN A O 1
ATOM 1576 N N . ARG A 1 209 ? -0.617 4.970 10.934 1.00 92.00 209 ARG A N 1
ATOM 1577 C CA . ARG A 1 209 ? -1.296 5.642 12.058 1.00 92.00 209 ARG A CA 1
ATOM 1578 C C . ARG A 1 209 ? -2.805 5.415 12.061 1.00 92.00 209 ARG A C 1
ATOM 1580 O O . ARG A 1 209 ? -3.395 5.220 13.118 1.00 92.00 209 ARG A O 1
ATOM 1587 N N . SER A 1 210 ? -3.442 5.441 10.892 1.00 91.56 210 SER A N 1
ATOM 1588 C CA . SER A 1 210 ? -4.880 5.181 10.778 1.00 91.56 210 SER A CA 1
ATOM 1589 C C . SER A 1 210 ? -5.228 3.740 11.177 1.00 91.56 210 SER A C 1
ATOM 1591 O O . SER A 1 210 ? -6.219 3.506 11.871 1.00 91.56 210 SER A O 1
ATOM 1593 N N . GLN A 1 211 ? -4.388 2.782 10.780 1.00 92.75 211 GLN A N 1
ATOM 1594 C CA . GLN A 1 211 ? -4.551 1.351 11.056 1.00 92.75 211 GLN A CA 1
ATOM 1595 C C . GLN A 1 211 ? -4.222 0.966 12.511 1.00 92.75 211 GLN A C 1
ATOM 1597 O O . GLN A 1 211 ? -4.708 -0.056 13.005 1.00 92.75 211 GLN A O 1
ATOM 1602 N N . SER A 1 212 ? -3.460 1.806 13.221 1.00 89.56 212 SER A N 1
ATOM 1603 C CA . SER A 1 212 ? -3.103 1.648 14.635 1.00 89.56 212 SER A CA 1
ATOM 1604 C C . SER A 1 212 ? -4.095 2.301 15.609 1.00 89.56 212 SER A C 1
ATOM 1606 O O . SER A 1 212 ? -3.712 2.692 16.710 1.00 89.56 212 SER A O 1
ATOM 1608 N N . ILE A 1 213 ? -5.359 2.471 15.225 1.00 87.69 213 ILE A N 1
ATOM 1609 C CA . ILE A 1 213 ? -6.421 3.000 16.095 1.00 87.69 213 ILE A CA 1
ATOM 1610 C C . ILE A 1 213 ? -7.611 2.046 16.024 1.00 87.69 213 ILE A C 1
ATOM 1612 O O . ILE A 1 213 ? -7.923 1.539 14.949 1.00 87.69 213 ILE A O 1
ATOM 1616 N N . VAL A 1 214 ? -8.317 1.828 17.133 1.00 86.19 214 VAL A N 1
ATOM 1617 C CA . VAL A 1 214 ? -9.600 1.104 17.163 1.00 86.19 214 VAL A CA 1
ATOM 1618 C C . VAL A 1 214 ? -10.734 2.121 17.291 1.00 86.19 214 VAL A C 1
ATOM 1620 O O . VAL A 1 214 ? -10.697 2.970 18.178 1.00 86.19 214 VAL A O 1
ATOM 1623 N N . LEU A 1 215 ? -11.709 2.060 16.383 1.00 84.69 215 LEU A N 1
ATOM 1624 C CA . LEU A 1 215 ? -12.896 2.916 16.386 1.00 84.69 215 LEU A CA 1
ATOM 1625 C C . LEU A 1 215 ? -14.141 2.033 16.463 1.00 84.69 215 LEU A C 1
ATOM 1627 O O . LEU A 1 215 ? -14.144 0.978 15.833 1.00 84.69 215 LEU A O 1
ATOM 1631 N N . PRO A 1 216 ? -15.164 2.425 17.231 1.00 80.56 216 PRO A N 1
ATOM 1632 C CA . PRO A 1 216 ? -16.397 1.664 17.291 1.00 80.56 216 PRO A CA 1
ATOM 1633 C C . PRO A 1 216 ? -17.148 1.793 15.959 1.00 80.56 216 PRO A C 1
ATOM 1635 O O . PRO A 1 216 ? -16.962 2.774 15.234 1.00 80.56 216 PRO A O 1
ATOM 1638 N N . LYS A 1 217 ? -17.940 0.770 15.638 1.00 79.75 217 LYS A N 1
ATOM 1639 C CA . LYS A 1 217 ? -18.831 0.749 14.470 1.00 79.75 217 LYS A CA 1
ATOM 1640 C C . LYS A 1 217 ? -19.980 1.747 14.568 1.00 79.75 217 LYS A C 1
ATOM 1642 O O . LYS A 1 217 ? -20.433 1.996 15.707 1.00 79.75 217 LYS A O 1
#

Organism: Citrus sinensis (NCBI:txid2711)